Protein AF-0000000067382789 (afdb_homodimer)

Foldseek 3Di:
DPLVVVLVVLLVQLVVCLVVVVPVSNVVSLVSNLVSDALQCLLVQCLSCVVSVVVVSVVSSLVQCLDVVSVVSNCPYPSNVVSCVRPVPSVVVNVVSVVPPVPPVPPPPDD/DPLVVVLVVLLVQLVVCLVVVVPVSNVVSLVSNLVSDALQCLLVQCLSCVVRVVPVSVVSSLVQCLDVVSVVSNCPYPSNVVSCVRPVPSVVVSVVSVVPPVVPVPPPPDD

Radius of gyration: 20.94 Å; Cα contacts (8 Å, |Δi|>4): 225; chains: 2; bounding box: 44×62×62 Å

Sequence (222 aa):
MDQHEESAMAQHRLVAADRYALERLKLICEEELCNCIDTSSVATILALAEQHHCHELKAACLVFLSSPNNLDAAIESEGFEFLTKSCPGVIKDLLKSQVAPSILGKRKSGAMDQHEESAMAQHRLVAADRYALERLKLICEEELCNCIDTSSVATILALAEQHHCHELKAACLVFLSSPNNLDAAIESEGFEFLTKSCPGVIKDLLKSQVAPSILGKRKSGA

Organism: Triticum aestivum (NCBI:txid4565)

Secondary structure (DSSP, 8-state):
--HHHHHHHHHHHHHHHHHTT-HHHHHHHHHHHHTT--TTTHHHHHHHHHHTT-HHHHHHHHHHHTSHHHHHHHHHSTHHHHHHHH-HHHHHHHHHHHHTHHHHHTTT---/--HHHHHHHHHHHHHHHHHTT-HHHHHHHHHHHHTS--TTTHHHHHHHHHHTT-HHHHHHHHHHHTSHHHHHHHHHSTHHHHHHHH-HHHHHHHHHHHHTHHHHHTTT---

Solvent-accessible surface area (backbone atoms only — not comparable to full-atom values): 11987 Å² total; per-residue (Å²): 128,55,69,66,56,51,46,53,49,34,53,54,50,28,54,50,19,55,73,68,65,36,61,71,57,27,50,52,26,39,55,57,44,60,74,60,66,42,55,84,43,36,36,52,50,36,43,49,17,63,76,61,70,32,63,69,41,33,51,50,41,52,58,55,42,66,39,61,68,43,34,53,48,27,64,71,29,86,40,28,56,55,27,29,50,74,32,41,69,59,48,52,53,53,52,53,65,51,54,58,57,66,67,66,68,68,57,75,66,79,128,128,55,72,66,57,51,47,53,48,34,52,52,50,28,54,50,19,56,74,68,66,35,60,70,58,27,52,53,27,39,55,57,44,60,76,61,67,42,57,85,43,37,36,53,52,35,43,49,17,64,77,62,69,32,61,69,41,33,51,50,41,53,56,55,42,66,38,59,68,42,34,5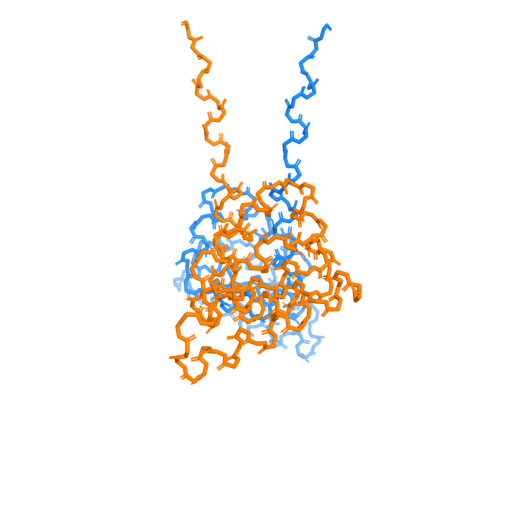4,48,28,63,71,30,84,38,27,55,56,26,28,51,72,33,41,69,60,49,51,53,54,51,52,64,50,54,56,56,64,66,64,69,68,58,73,65,75,131

pLDDT: mean 87.64, std 18.03, range [21.02, 97.69]

Nearest PDB structures (foldseek):
  8dws-assembly1_A  TM=8.548E-01  e=3.681E-05  Homo sapiens
  4j8z-assembly1_A  TM=8.677E-01  e=9.795E-05  Homo sapiens
  8dwv-assembly1_E  TM=8.743E-01  e=1.914E-04  Homo sapiens
  8dwu-assembly1_J  TM=8.942E-01  e=2.476E-04  Homo sapiens
  9dtq-assembly1_B  TM=6.469E-01  e=4.126E-01  Homo sapiens

InterPro domains:
  IPR045005 BTB/POZ and MATH domain-containing protein 1-6 [PTHR26379] (6-95)
  IPR056423 BPM/SPOP, BACK domain [PF24570] (41-95)

Structure (mmCIF, N/CA/C/O backbone):
data_AF-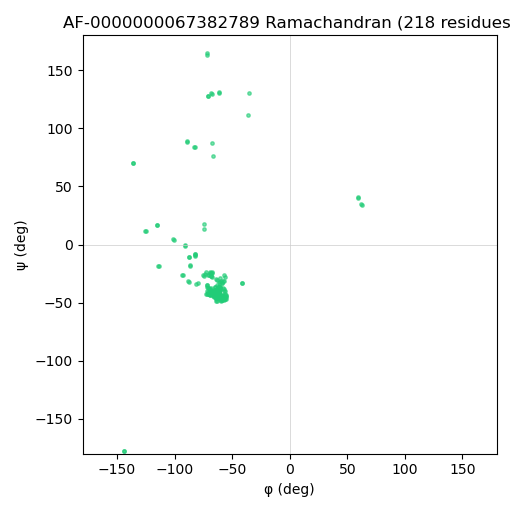0000000067382789-model_v1
#
loop_
_entity.id
_entity.type
_entity.pdbx_description
1 polymer 'BPM/SPOP BACK domain-containing protein'
#
loop_
_atom_site.group_PDB
_atom_site.id
_atom_site.type_symbol
_atom_site.label_atom_id
_atom_site.label_alt_id
_atom_site.label_comp_id
_atom_site.label_asym_id
_atom_site.label_entity_id
_atom_site.label_seq_id
_atom_site.pdbx_PDB_ins_code
_atom_site.Cartn_x
_atom_site.Cartn_y
_atom_site.Cartn_z
_atom_site.occupancy
_atom_site.B_iso_or_equiv
_atom_site.auth_seq_id
_atom_site.auth_comp_id
_atom_site.auth_asym_id
_atom_site.auth_atom_id
_atom_site.pdbx_PDB_model_num
ATOM 1 N N . MET A 1 1 ? -8.812 -33.812 -6.32 1 61.62 1 MET A N 1
ATOM 2 C CA . MET A 1 1 ? -8.305 -32.719 -5.477 1 61.62 1 MET A CA 1
ATOM 3 C C . MET A 1 1 ? -8.836 -31.375 -5.941 1 61.62 1 MET A C 1
ATOM 5 O O . MET A 1 1 ? -8.836 -31.078 -7.141 1 61.62 1 MET A O 1
ATOM 9 N N . ASP A 1 2 ? -9.461 -30.672 -5.098 1 80.44 2 ASP A N 1
ATOM 10 C CA . ASP A 1 2 ? -10.062 -29.391 -5.41 1 80.44 2 ASP A CA 1
ATOM 11 C C . ASP A 1 2 ? -9 -28.375 -5.867 1 80.44 2 ASP A C 1
ATOM 13 O O . ASP A 1 2 ? -7.836 -28.484 -5.477 1 80.44 2 ASP A O 1
ATOM 17 N N . GLN A 1 3 ? -9.281 -27.75 -6.957 1 75 3 GLN A N 1
ATOM 18 C CA . GLN A 1 3 ? -8.359 -26.781 -7.551 1 75 3 GLN A CA 1
ATOM 19 C C . GLN A 1 3 ? -7.727 -25.891 -6.477 1 75 3 GLN A C 1
ATOM 21 O O . GLN A 1 3 ? -6.543 -25.562 -6.562 1 75 3 GLN A O 1
ATOM 26 N N . HIS A 1 4 ? -8.43 -25.594 -5.434 1 77.75 4 HIS A N 1
ATOM 27 C CA . HIS A 1 4 ? -7.941 -24.75 -4.355 1 77.75 4 HIS A CA 1
ATOM 28 C C . HIS A 1 4 ? -6.883 -25.453 -3.521 1 77.75 4 HIS A C 1
ATOM 30 O O . HIS A 1 4 ? -5.883 -24.859 -3.125 1 77.75 4 HIS A O 1
ATOM 36 N N . GLU A 1 5 ? -7.145 -26.734 -3.371 1 84.5 5 GLU A N 1
ATOM 37 C CA . GLU A 1 5 ? -6.176 -27.516 -2.617 1 84.5 5 GLU A CA 1
ATOM 38 C C . GLU A 1 5 ? -4.875 -27.688 -3.396 1 84.5 5 GLU A C 1
ATOM 40 O O . GLU A 1 5 ? -3.785 -27.594 -2.826 1 84.5 5 GLU A O 1
ATOM 45 N N . GLU A 1 6 ? -5.023 -27.859 -4.676 1 87 6 GLU A N 1
ATOM 46 C CA . GLU A 1 6 ? -3.844 -28.016 -5.52 1 87 6 GLU A CA 1
ATOM 47 C C . GLU A 1 6 ? -3.023 -26.719 -5.559 1 87 6 GLU A C 1
ATOM 49 O O . GLU A 1 6 ? -1.793 -26.766 -5.516 1 87 6 GLU A O 1
ATOM 54 N N . SER A 1 7 ? -3.695 -25.656 -5.652 1 89.81 7 SER A N 1
ATOM 55 C CA . SER A 1 7 ? -3.027 -24.359 -5.66 1 89.81 7 SER A CA 1
ATOM 56 C C . SER A 1 7 ? -2.275 -24.125 -4.355 1 89.81 7 SER A C 1
ATOM 58 O O . SER A 1 7 ? -1.144 -23.625 -4.367 1 89.81 7 SER A O 1
ATOM 60 N N . ALA A 1 8 ? -2.898 -24.5 -3.234 1 91.25 8 ALA A N 1
ATOM 61 C CA . ALA A 1 8 ? -2.254 -24.328 -1.936 1 91.25 8 ALA A CA 1
ATOM 62 C C . ALA A 1 8 ? -0.988 -25.188 -1.839 1 91.25 8 ALA A C 1
ATOM 64 O O . ALA A 1 8 ? 0.033 -24.734 -1.316 1 91.25 8 ALA A O 1
ATOM 65 N N . MET A 1 9 ? -1.106 -26.344 -2.334 1 92.12 9 MET A N 1
ATOM 66 C CA . MET A 1 9 ? 0.044 -27.25 -2.312 1 92.12 9 MET A CA 1
ATOM 67 C C . MET A 1 9 ? 1.165 -26.719 -3.201 1 92.12 9 MET A C 1
ATOM 69 O O . MET A 1 9 ? 2.34 -26.797 -2.84 1 92.12 9 MET A O 1
ATOM 73 N N . ALA A 1 10 ? 0.745 -26.203 -4.363 1 95.94 10 ALA A N 1
ATOM 74 C CA . ALA A 1 10 ? 1.732 -25.641 -5.277 1 95.94 10 ALA A CA 1
ATOM 75 C C . ALA A 1 10 ? 2.477 -24.469 -4.633 1 95.94 10 ALA A C 1
ATOM 77 O O . ALA A 1 10 ? 3.672 -24.281 -4.867 1 95.94 10 ALA A O 1
ATOM 78 N N . GLN A 1 11 ? 1.874 -23.734 -3.801 1 95 11 GLN A N 1
ATOM 79 C CA . GLN A 1 11 ? 2.502 -22.625 -3.082 1 95 11 GLN A CA 1
ATOM 80 C C . GLN A 1 11 ? 3.557 -23.141 -2.105 1 95 11 GLN A C 1
ATOM 82 O O . GLN A 1 11 ? 4.656 -22.578 -2.027 1 95 11 GLN A O 1
ATOM 87 N N . HIS A 1 12 ? 3.211 -24.203 -1.418 1 95.75 12 HIS A N 1
ATOM 88 C CA . HIS A 1 12 ? 4.156 -24.781 -0.474 1 95.75 12 HIS A CA 1
ATOM 89 C C . HIS A 1 12 ? 5.363 -25.375 -1.197 1 95.75 12 HIS A C 1
ATOM 91 O O . HIS A 1 12 ? 6.5 -25.203 -0.753 1 95.75 12 HIS A O 1
ATOM 97 N N . ARG A 1 13 ? 5.07 -26.078 -2.246 1 97.06 13 ARG A N 1
ATOM 98 C CA . ARG A 1 13 ? 6.148 -26.672 -3.031 1 97.06 13 ARG A CA 1
ATOM 99 C C . ARG A 1 13 ? 7.066 -25.594 -3.594 1 97.06 13 ARG A C 1
ATOM 101 O O . ARG A 1 13 ? 8.289 -25.766 -3.639 1 97.06 13 ARG A O 1
ATOM 108 N N . LEU A 1 14 ? 6.523 -24.453 -3.986 1 97.5 14 LEU A N 1
ATOM 109 C CA . LEU A 1 14 ? 7.297 -23.344 -4.551 1 97.5 14 LEU A CA 1
ATOM 110 C C . LEU A 1 14 ? 8.297 -22.812 -3.531 1 97.5 14 LEU A C 1
ATOM 112 O O . LEU A 1 14 ? 9.469 -22.609 -3.85 1 97.5 14 LEU A O 1
ATOM 116 N N . VAL A 1 15 ? 7.852 -22.641 -2.314 1 96.81 15 VAL A N 1
ATOM 117 C CA . VAL A 1 15 ? 8.688 -22.125 -1.235 1 96.81 15 VAL A CA 1
ATOM 118 C C . VAL A 1 15 ? 9.836 -23.078 -0.96 1 96.81 15 VAL A C 1
ATOM 120 O O . VAL A 1 15 ? 10.992 -22.672 -0.839 1 96.81 15 VAL A O 1
ATOM 123 N N . ALA A 1 16 ? 9.477 -24.344 -0.937 1 97.06 16 ALA A N 1
ATOM 124 C CA . ALA A 1 16 ? 10.492 -25.359 -0.708 1 97.06 16 ALA A CA 1
ATOM 125 C C . ALA A 1 16 ? 11.492 -25.406 -1.86 1 97.06 16 ALA A C 1
ATOM 127 O O . ALA A 1 16 ? 12.703 -25.484 -1.637 1 97.06 16 ALA A O 1
ATOM 128 N N . ALA A 1 17 ? 10.969 -25.344 -3.047 1 97.44 17 ALA A N 1
ATOM 129 C CA . ALA A 1 17 ? 11.82 -25.406 -4.23 1 97.44 17 ALA A CA 1
ATOM 130 C C . ALA A 1 17 ? 12.812 -24.234 -4.246 1 97.44 17 ALA A C 1
ATOM 132 O O . ALA A 1 17 ? 13.984 -24.422 -4.574 1 97.44 17 ALA A O 1
ATOM 133 N N . ASP A 1 18 ? 12.406 -23.094 -3.859 1 96.94 18 ASP A N 1
ATOM 134 C CA . ASP A 1 18 ? 13.273 -21.922 -3.807 1 96.94 18 ASP A CA 1
ATOM 135 C C . ASP A 1 18 ? 14.305 -22.047 -2.693 1 96.94 18 ASP A C 1
ATOM 137 O O . ASP A 1 18 ? 15.484 -21.734 -2.891 1 96.94 18 ASP A O 1
ATOM 141 N N . ARG A 1 19 ? 13.836 -22.516 -1.572 1 95.38 19 ARG A N 1
ATOM 142 C CA . ARG A 1 19 ? 14.711 -22.672 -0.414 1 95.38 19 ARG A CA 1
ATOM 143 C C . ARG A 1 19 ? 15.836 -23.656 -0.701 1 95.38 19 ARG A C 1
ATOM 145 O O . ARG A 1 19 ? 16.969 -23.453 -0.274 1 95.38 19 ARG A O 1
ATOM 152 N N . TYR A 1 20 ? 15.539 -24.625 -1.414 1 96.31 20 TYR A N 1
ATOM 153 C CA . TYR A 1 20 ? 16.516 -25.688 -1.666 1 96.31 20 TYR A CA 1
ATOM 154 C C . TYR A 1 20 ? 17.141 -25.531 -3.043 1 96.31 20 TYR A C 1
ATOM 156 O O . TYR A 1 20 ? 17.859 -26.422 -3.508 1 96.31 20 TYR A O 1
ATOM 164 N N . ALA A 1 21 ? 16.844 -24.484 -3.76 1 95.75 21 ALA A N 1
ATOM 165 C CA . ALA A 1 21 ? 17.422 -24.125 -5.047 1 95.75 21 ALA A CA 1
ATOM 166 C C . ALA A 1 21 ? 17.141 -25.188 -6.098 1 95.75 21 ALA A C 1
ATOM 168 O O . ALA A 1 21 ? 18.031 -25.609 -6.832 1 95.75 21 ALA A O 1
ATOM 169 N N . LEU A 1 22 ? 15.953 -25.797 -5.98 1 96.81 22 LEU A N 1
ATOM 170 C CA . LEU A 1 22 ? 15.469 -26.734 -6.992 1 96.81 22 LEU A CA 1
ATOM 171 C C . LEU A 1 22 ? 14.812 -25.984 -8.148 1 96.81 22 LEU A C 1
ATOM 173 O O . LEU A 1 22 ? 13.586 -25.922 -8.242 1 96.81 22 LEU A O 1
ATOM 177 N N . GLU A 1 23 ? 15.555 -25.516 -9.078 1 95.94 23 GLU A N 1
ATOM 178 C CA . GLU A 1 23 ? 15.148 -24.562 -10.102 1 95.94 23 GLU A CA 1
ATOM 179 C C . GLU A 1 23 ? 14.055 -25.141 -10.992 1 95.94 23 GLU A C 1
ATOM 181 O O . GLU A 1 23 ? 13.078 -24.469 -11.312 1 95.94 23 GLU A O 1
ATOM 186 N N . ARG A 1 24 ? 14.289 -26.359 -11.461 1 96.56 24 ARG A N 1
ATOM 187 C CA . ARG A 1 24 ? 13.289 -26.969 -12.328 1 96.56 24 ARG A CA 1
ATOM 188 C C . ARG A 1 24 ? 11.953 -27.109 -11.617 1 96.56 24 ARG A C 1
ATOM 190 O O . ARG A 1 24 ? 10.898 -26.812 -12.188 1 96.56 24 ARG A O 1
ATOM 197 N N . LEU A 1 25 ? 11.961 -27.578 -10.406 1 97.06 25 LEU A N 1
ATOM 198 C CA . LEU A 1 25 ? 10.742 -27.688 -9.609 1 97.06 25 LEU A CA 1
ATOM 199 C C . LEU A 1 25 ? 10.102 -26.328 -9.391 1 97.06 25 LEU A C 1
ATOM 201 O O . LEU A 1 25 ? 8.883 -26.188 -9.438 1 97.06 25 LEU A O 1
ATOM 205 N N . LYS A 1 26 ? 10.883 -25.328 -9.086 1 96.94 26 LYS A N 1
ATOM 206 C CA . LYS A 1 26 ? 10.391 -23.953 -8.906 1 96.94 26 LYS A CA 1
ATOM 207 C C . LYS A 1 26 ? 9.633 -23.484 -10.141 1 96.94 26 LYS A C 1
ATOM 209 O O . LYS A 1 26 ? 8.531 -22.938 -10.031 1 96.94 26 LYS A O 1
ATOM 214 N N . LEU A 1 27 ? 10.211 -23.766 -11.266 1 96.44 27 LEU A N 1
ATOM 215 C CA . LEU A 1 27 ? 9.586 -23.359 -12.523 1 96.44 27 LEU A CA 1
ATOM 216 C C . LEU A 1 27 ? 8.258 -24.062 -12.727 1 96.44 27 LEU A C 1
ATOM 218 O O . LEU A 1 27 ? 7.281 -23.453 -13.172 1 96.44 27 LEU A O 1
ATOM 222 N N . ILE A 1 28 ? 8.219 -25.297 -12.453 1 96.44 28 ILE A N 1
ATOM 223 C CA . ILE A 1 28 ? 6.996 -26.094 -12.594 1 96.44 28 ILE A CA 1
ATOM 224 C C . ILE A 1 28 ? 5.918 -25.547 -11.656 1 96.44 28 ILE A C 1
ATOM 226 O O . ILE A 1 28 ? 4.77 -25.344 -12.07 1 96.44 28 ILE A O 1
ATOM 230 N N . CYS A 1 29 ? 6.246 -25.266 -10.438 1 97.12 29 CYS A N 1
ATOM 231 C CA . CYS A 1 29 ? 5.297 -24.75 -9.461 1 97.12 29 CYS A CA 1
ATOM 232 C C . CYS A 1 29 ? 4.797 -23.359 -9.875 1 97.12 29 CYS A C 1
ATOM 234 O O . CYS A 1 29 ? 3.611 -23.062 -9.742 1 97.12 29 CYS A O 1
ATOM 236 N N . GLU A 1 30 ? 5.691 -22.5 -10.359 1 97.19 30 GLU A N 1
ATOM 237 C CA . GLU A 1 30 ? 5.309 -21.188 -10.852 1 97.19 30 GLU A CA 1
ATOM 238 C C . GLU A 1 30 ? 4.273 -21.281 -11.969 1 97.19 30 GLU A C 1
ATOM 240 O O . GLU A 1 30 ? 3.277 -20.562 -11.969 1 97.19 30 GLU A O 1
ATOM 245 N N . GLU A 1 31 ? 4.539 -22.156 -12.914 1 96.44 31 GLU A N 1
ATOM 246 C CA . GLU A 1 31 ? 3.619 -22.344 -14.031 1 96.44 31 GLU A CA 1
ATOM 247 C C . GLU A 1 31 ? 2.25 -22.812 -13.539 1 96.44 31 GLU A C 1
ATOM 249 O O . GLU A 1 31 ? 1.219 -22.328 -14.008 1 96.44 31 GLU A O 1
ATOM 254 N N . GLU A 1 32 ? 2.258 -23.781 -12.695 1 96.5 32 GLU A N 1
ATOM 255 C CA . GLU A 1 32 ? 1.013 -24.281 -12.133 1 96.5 32 GLU A CA 1
ATOM 256 C C . GLU A 1 32 ? 0.217 -23.172 -11.461 1 96.5 32 GLU A C 1
ATOM 258 O O . GLU A 1 32 ? -0.995 -23.062 -11.656 1 96.5 32 GLU A O 1
ATOM 263 N N . LEU A 1 33 ? 0.86 -22.312 -10.711 1 97.44 33 LEU A N 1
ATOM 264 C CA . LEU A 1 33 ? 0.195 -21.25 -9.977 1 97.44 33 LEU A CA 1
ATOM 265 C C . LEU A 1 33 ? -0.309 -20.156 -10.922 1 97.44 33 LEU A C 1
ATOM 267 O O . LEU A 1 33 ? -1.355 -19.562 -10.68 1 97.44 33 LEU A O 1
ATOM 271 N N . CYS A 1 34 ? 0.447 -19.906 -12 1 97.19 34 CYS A N 1
ATOM 272 C CA . CYS A 1 34 ? 0.015 -18.922 -12.992 1 97.19 34 CYS A CA 1
ATOM 273 C C . CYS A 1 34 ? -1.363 -19.266 -13.539 1 97.19 34 CYS A C 1
ATOM 275 O O . CYS A 1 34 ? -2.139 -18.375 -13.891 1 97.19 34 CYS A O 1
ATOM 277 N N . ASN A 1 35 ? -1.687 -20.578 -13.523 1 95.06 35 ASN A N 1
ATOM 278 C CA . ASN A 1 35 ? -2.947 -21.031 -14.094 1 95.06 35 ASN A CA 1
ATOM 279 C C . ASN A 1 35 ? -4.059 -21.062 -13.047 1 95.06 35 ASN A C 1
ATOM 281 O O . ASN A 1 35 ? -5.211 -21.359 -13.367 1 95.06 35 ASN A O 1
ATOM 285 N N . CYS A 1 36 ? -3.762 -20.719 -11.859 1 93.56 36 CYS A N 1
ATOM 286 C CA . CYS A 1 36 ? -4.727 -20.875 -10.773 1 93.56 36 CYS A CA 1
ATOM 287 C C . CYS A 1 36 ? -4.957 -19.547 -10.047 1 93.56 36 CYS A C 1
ATOM 289 O O . CYS A 1 36 ? -5.551 -19.531 -8.969 1 93.56 36 CYS A O 1
ATOM 291 N N . ILE A 1 37 ? -4.52 -18.422 -10.547 1 96.12 37 ILE A N 1
ATOM 292 C CA . ILE A 1 37 ? -4.676 -17.141 -9.891 1 96.12 37 ILE A CA 1
ATOM 293 C C . ILE A 1 37 ? -6.148 -16.734 -9.875 1 96.12 37 ILE A C 1
ATOM 295 O O . ILE A 1 37 ? -6.844 -16.875 -10.891 1 96.12 37 ILE A O 1
ATOM 299 N N . ASP A 1 38 ? -6.594 -16.375 -8.75 1 94.56 38 ASP A N 1
ATOM 300 C CA . ASP A 1 38 ? -7.941 -15.82 -8.648 1 94.56 38 ASP A CA 1
ATOM 301 C C . ASP A 1 38 ? -8 -14.711 -7.602 1 94.56 38 ASP A C 1
ATOM 303 O O . ASP A 1 38 ? -6.992 -14.398 -6.965 1 94.56 38 ASP A O 1
ATOM 307 N N . THR A 1 39 ? -9.18 -14.141 -7.359 1 94.12 39 THR A N 1
ATOM 308 C CA . THR A 1 39 ? -9.352 -12.961 -6.527 1 94.12 39 THR A CA 1
ATOM 309 C C . THR A 1 39 ? -9.039 -13.273 -5.066 1 94.12 39 THR A C 1
ATOM 311 O O . THR A 1 39 ? -8.641 -12.391 -4.309 1 94.12 39 THR A O 1
ATOM 314 N N . SER A 1 40 ? -9.211 -14.453 -4.676 1 92.62 40 SER A N 1
ATOM 315 C CA . SER A 1 40 ? -9 -14.828 -3.281 1 92.62 40 SER A CA 1
ATOM 316 C C . SER A 1 40 ? -7.543 -15.188 -3.02 1 92.62 40 SER A C 1
ATOM 318 O O . SER A 1 40 ? -7.09 -15.156 -1.873 1 92.62 40 SER A O 1
ATOM 320 N N . SER A 1 41 ? -6.84 -15.461 -4.094 1 94.25 41 SER A N 1
ATOM 321 C CA . SER A 1 41 ? -5.492 -15.984 -3.895 1 94.25 41 SER A CA 1
ATOM 322 C C . SER A 1 41 ? -4.438 -15 -4.395 1 94.25 41 SER A C 1
ATOM 324 O O . SER A 1 41 ? -3.264 -15.102 -4.031 1 94.25 41 SER A O 1
ATOM 326 N N . VAL A 1 42 ? -4.754 -14.055 -5.211 1 97.12 42 VAL A N 1
ATOM 327 C CA . VAL A 1 42 ? -3.799 -13.242 -5.953 1 97.12 42 VAL A CA 1
ATOM 328 C C . VAL A 1 42 ? -2.902 -12.477 -4.977 1 97.12 42 VAL A C 1
ATOM 330 O O . VAL A 1 42 ? -1.697 -12.352 -5.199 1 97.12 42 VAL A O 1
ATOM 333 N N . ALA A 1 43 ? -3.443 -12.039 -3.877 1 96.19 43 ALA A N 1
ATOM 334 C CA . ALA A 1 43 ? -2.645 -11.273 -2.922 1 96.19 43 ALA A CA 1
ATOM 335 C C . ALA A 1 43 ? -1.557 -12.148 -2.299 1 96.19 43 ALA A C 1
ATOM 337 O O . ALA A 1 43 ? -0.399 -11.727 -2.207 1 96.19 43 ALA A O 1
ATOM 338 N N . THR A 1 44 ? -1.926 -13.344 -1.955 1 94.69 44 THR A N 1
ATOM 339 C CA . THR A 1 44 ? -0.994 -14.273 -1.336 1 94.69 44 THR A CA 1
ATOM 340 C C . THR A 1 44 ? 0.053 -14.742 -2.342 1 94.69 44 THR A C 1
ATOM 342 O O . THR A 1 44 ? 1.244 -14.797 -2.029 1 94.69 44 THR A O 1
ATOM 345 N N . ILE A 1 45 ? -0.392 -15.023 -3.48 1 96.88 45 ILE A N 1
ATOM 346 C CA . ILE A 1 45 ? 0.505 -15.508 -4.523 1 96.88 45 ILE A CA 1
ATOM 347 C C . ILE A 1 45 ? 1.494 -14.406 -4.902 1 96.88 45 ILE A C 1
ATOM 349 O O . ILE A 1 45 ? 2.68 -14.68 -5.109 1 96.88 45 ILE A O 1
ATOM 353 N N . LEU A 1 46 ? 1.027 -13.219 -4.973 1 97.19 46 LEU A N 1
ATOM 354 C CA . LEU A 1 46 ? 1.885 -12.086 -5.305 1 97.19 46 LEU A CA 1
ATOM 355 C C . LEU A 1 46 ? 2.945 -11.875 -4.23 1 97.19 46 LEU A C 1
ATOM 357 O O . LEU A 1 46 ? 4.113 -11.625 -4.547 1 97.19 46 LEU A O 1
ATOM 361 N N . ALA A 1 47 ? 2.582 -12.008 -3.006 1 96.75 47 ALA A N 1
ATOM 362 C CA . ALA A 1 47 ? 3.539 -11.883 -1.909 1 96.75 47 ALA A CA 1
ATOM 363 C C . ALA A 1 47 ? 4.613 -12.969 -1.995 1 96.75 47 ALA A C 1
ATOM 365 O O . ALA A 1 47 ? 5.801 -12.688 -1.833 1 96.75 47 ALA A O 1
ATOM 366 N N . LEU A 1 48 ? 4.184 -14.188 -2.273 1 96.38 48 LEU A N 1
ATOM 367 C CA . LEU A 1 48 ? 5.117 -15.297 -2.414 1 96.38 48 LEU A CA 1
ATOM 368 C C . LEU A 1 48 ? 6.066 -15.062 -3.584 1 96.38 48 LEU A C 1
ATOM 370 O O . LEU A 1 48 ? 7.273 -15.281 -3.461 1 96.38 48 LEU A O 1
ATOM 374 N N . ALA A 1 49 ? 5.457 -14.641 -4.68 1 97.25 49 ALA A N 1
ATOM 375 C CA . ALA A 1 49 ? 6.258 -14.391 -5.879 1 97.25 49 ALA A CA 1
ATOM 376 C C . ALA A 1 49 ? 7.34 -13.352 -5.605 1 97.25 49 ALA A C 1
ATOM 378 O O . ALA A 1 49 ? 8.492 -13.523 -6.012 1 97.25 49 ALA A O 1
ATOM 379 N N . GLU A 1 50 ? 6.977 -12.344 -4.934 1 96.81 50 GLU A N 1
ATOM 380 C CA . GLU A 1 50 ? 7.914 -11.273 -4.594 1 96.81 50 GLU A CA 1
ATOM 381 C C . GLU A 1 50 ? 9 -11.773 -3.648 1 96.81 50 GLU A C 1
ATOM 383 O O . GLU A 1 50 ? 10.188 -11.531 -3.875 1 96.81 50 GLU A O 1
ATOM 388 N N . GLN A 1 51 ? 8.672 -12.516 -2.689 1 95.44 51 GLN A N 1
ATOM 389 C CA . GLN A 1 51 ? 9.594 -12.945 -1.641 1 95.44 51 GLN A CA 1
ATOM 390 C C . GLN A 1 51 ? 10.555 -14.016 -2.15 1 95.44 51 GLN A C 1
ATOM 392 O O . GLN A 1 51 ? 11.68 -14.125 -1.669 1 95.44 51 GLN A O 1
ATOM 397 N N . HIS A 1 52 ? 10.086 -14.742 -3.148 1 95.44 52 HIS A N 1
ATOM 398 C CA . HIS A 1 52 ? 10.891 -15.867 -3.605 1 95.44 52 HIS A CA 1
ATOM 399 C C . HIS A 1 52 ? 11.367 -15.656 -5.039 1 95.44 52 HIS A C 1
ATOM 401 O O . HIS A 1 52 ? 11.688 -16.625 -5.738 1 95.44 52 HIS A O 1
ATOM 407 N N . HIS A 1 53 ? 11.32 -14.516 -5.504 1 92.56 53 HIS A N 1
ATOM 408 C CA . HIS A 1 53 ? 11.891 -14.094 -6.773 1 92.56 53 HIS A CA 1
ATOM 409 C C . HIS A 1 53 ? 11.297 -14.883 -7.938 1 92.56 53 HIS A C 1
ATOM 411 O O . HIS A 1 53 ? 12.023 -15.359 -8.805 1 92.56 53 HIS A O 1
ATOM 417 N N . CYS A 1 54 ? 10.086 -15.094 -7.895 1 95.69 54 CYS A N 1
ATOM 418 C CA . CYS A 1 54 ? 9.359 -15.703 -9 1 95.69 54 CYS A CA 1
ATOM 419 C C . CYS A 1 54 ? 8.852 -14.633 -9.969 1 95.69 54 CYS A C 1
ATOM 421 O O . CYS A 1 54 ? 7.691 -14.227 -9.891 1 95.69 54 CYS A O 1
ATOM 423 N N . HIS A 1 55 ? 9.641 -14.266 -10.938 1 94.06 55 HIS A N 1
ATOM 424 C CA . HIS A 1 55 ? 9.383 -13.102 -11.781 1 94.06 55 HIS A CA 1
ATOM 425 C C . HIS A 1 55 ? 8.188 -13.328 -12.695 1 94.06 55 HIS A C 1
ATOM 427 O O . HIS A 1 55 ? 7.363 -12.438 -12.883 1 94.06 55 HIS A O 1
ATOM 433 N N . GLU A 1 56 ? 8.156 -14.5 -13.234 1 95.31 56 GLU A N 1
ATOM 434 C CA . GLU A 1 56 ? 7.051 -14.812 -14.133 1 95.31 56 GLU A CA 1
ATOM 435 C C . GLU A 1 56 ? 5.719 -14.828 -13.383 1 95.31 56 GLU A C 1
ATOM 437 O O . GLU A 1 56 ? 4.711 -14.328 -13.883 1 95.31 56 GLU A O 1
ATOM 442 N N . LEU A 1 57 ? 5.727 -15.398 -12.25 1 97.69 57 LEU A N 1
ATOM 443 C CA . LEU A 1 57 ? 4.523 -15.461 -11.422 1 97.69 57 LEU A CA 1
ATOM 444 C C . LEU A 1 57 ? 4.094 -14.07 -10.977 1 97.69 57 LEU A C 1
ATOM 446 O O . LEU A 1 57 ? 2.904 -13.742 -11.008 1 97.69 57 LEU A O 1
ATOM 450 N N . LYS A 1 58 ? 5.023 -13.227 -10.57 1 96.81 58 LYS A N 1
ATOM 451 C CA . LYS A 1 58 ? 4.738 -11.844 -10.203 1 96.81 58 LYS A CA 1
ATOM 452 C C . LYS A 1 58 ? 4.082 -11.094 -11.359 1 96.81 58 LYS A C 1
ATOM 454 O O . LYS A 1 58 ? 3.07 -10.414 -11.172 1 96.81 58 LYS A O 1
ATOM 459 N N . ALA A 1 59 ? 4.605 -11.266 -12.562 1 96.38 59 ALA A N 1
ATOM 460 C CA . ALA A 1 59 ? 4.066 -10.602 -13.75 1 96.38 59 ALA A CA 1
ATOM 461 C C . ALA A 1 59 ? 2.633 -11.047 -14.023 1 96.38 59 ALA A C 1
ATOM 463 O O . ALA A 1 59 ? 1.77 -10.227 -14.336 1 96.38 59 ALA A O 1
ATOM 464 N N . ALA A 1 60 ? 2.414 -12.289 -13.914 1 97.38 60 ALA A N 1
ATOM 465 C CA . ALA A 1 60 ? 1.077 -12.828 -14.141 1 97.38 60 ALA A CA 1
ATOM 466 C C . ALA A 1 60 ? 0.072 -12.258 -13.148 1 97.38 60 ALA A C 1
ATOM 468 O O . ALA A 1 60 ? -1.06 -11.93 -13.516 1 97.38 60 ALA A O 1
ATOM 469 N N . CYS A 1 61 ? 0.447 -12.109 -11.914 1 97.62 61 CYS A N 1
ATOM 470 C CA . CYS A 1 61 ? -0.424 -11.539 -10.891 1 97.62 61 CYS A CA 1
ATOM 471 C C . CYS A 1 61 ? -0.739 -10.078 -11.203 1 97.62 61 CYS A C 1
ATOM 473 O O . CYS A 1 61 ? -1.884 -9.641 -11.062 1 97.62 61 CYS A O 1
ATOM 475 N N . LEU A 1 62 ? 0.287 -9.352 -11.609 1 95.81 62 LEU A N 1
ATOM 476 C CA . LEU A 1 62 ? 0.096 -7.938 -11.914 1 95.81 62 LEU A CA 1
ATOM 477 C C . LEU A 1 62 ? -0.83 -7.766 -13.117 1 95.81 62 LEU A C 1
ATOM 479 O O . LEU A 1 62 ? -1.655 -6.848 -13.141 1 95.81 62 LEU A O 1
ATOM 483 N N . VAL A 1 63 ? -0.74 -8.641 -14.109 1 95 63 VAL A N 1
ATOM 484 C CA . VAL A 1 63 ? -1.642 -8.617 -15.258 1 95 63 VAL A CA 1
ATOM 485 C C . VAL A 1 63 ? -3.072 -8.883 -14.797 1 95 63 VAL A C 1
ATOM 487 O O . VAL A 1 63 ? -4 -8.18 -15.203 1 95 63 VAL A O 1
ATOM 490 N N . PHE A 1 64 ? -3.248 -9.82 -13.992 1 96.44 64 PHE A N 1
ATOM 491 C CA . PHE A 1 64 ? -4.555 -10.148 -13.438 1 96.44 64 PHE A CA 1
ATOM 492 C C . PHE A 1 64 ? -5.16 -8.953 -12.719 1 96.44 64 PHE A C 1
ATOM 494 O O . PHE A 1 64 ? -6.348 -8.656 -12.883 1 96.44 64 PHE A O 1
ATOM 501 N N . LEU A 1 65 ? -4.348 -8.211 -12 1 95.56 65 LEU A N 1
ATOM 502 C CA . LEU A 1 65 ? -4.805 -7.105 -11.172 1 95.56 65 LEU A CA 1
ATOM 503 C C . LEU A 1 65 ? -4.992 -5.844 -12.008 1 95.56 65 LEU A C 1
ATOM 505 O O . LEU A 1 65 ? -5.504 -4.836 -11.508 1 95.56 65 LEU A O 1
ATOM 509 N N . SER A 1 66 ? -4.578 -5.898 -13.242 1 91.94 66 SER A N 1
ATOM 510 C CA . SER A 1 66 ? -4.734 -4.734 -14.109 1 91.94 66 SER A CA 1
ATOM 511 C C . SER A 1 66 ? -6.203 -4.48 -14.43 1 91.94 66 SER A C 1
ATOM 513 O O . SER A 1 66 ? -6.578 -3.371 -14.82 1 91.94 66 SER A O 1
ATOM 515 N N . SER A 1 67 ? -6.992 -5.496 -14.344 1 92 67 SER A N 1
ATOM 516 C CA . SER A 1 67 ? -8.438 -5.328 -14.469 1 92 67 SER A CA 1
ATOM 517 C C . SER A 1 67 ? -9.023 -4.621 -13.25 1 92 67 SER A C 1
ATOM 519 O O . SER A 1 67 ? -8.805 -5.051 -12.117 1 92 67 SER A O 1
ATOM 521 N N . PRO A 1 68 ? -9.805 -3.533 -13.484 1 89 68 PRO A N 1
ATOM 522 C CA . PRO A 1 68 ? -10.367 -2.793 -12.352 1 89 68 PRO A CA 1
ATOM 523 C C . PRO A 1 68 ? -11.219 -3.67 -11.43 1 89 68 PRO A C 1
ATOM 525 O O . PRO A 1 68 ? -11.148 -3.537 -10.211 1 89 68 PRO A O 1
ATOM 528 N N . ASN A 1 69 ? -11.984 -4.59 -11.992 1 93.25 69 ASN A N 1
ATOM 529 C CA . ASN A 1 69 ? -12.812 -5.48 -11.195 1 93.25 69 ASN A CA 1
ATOM 530 C C . ASN A 1 69 ? -11.969 -6.434 -10.352 1 93.25 69 ASN A C 1
ATOM 532 O O . ASN A 1 69 ? -12.289 -6.688 -9.188 1 93.25 69 ASN A O 1
ATOM 536 N N . ASN A 1 70 ? -10.914 -6.941 -10.914 1 95.19 70 ASN A N 1
ATOM 537 C CA . ASN A 1 70 ? -10.039 -7.852 -10.18 1 95.19 70 ASN A CA 1
ATOM 538 C C . ASN A 1 70 ? -9.289 -7.133 -9.062 1 95.19 70 ASN A C 1
ATOM 540 O O . ASN A 1 70 ? -9.125 -7.676 -7.969 1 95.19 70 ASN A O 1
ATOM 544 N N . LEU A 1 71 ? -8.836 -5.945 -9.391 1 94.06 71 LEU A N 1
ATOM 545 C CA . LEU A 1 71 ? -8.117 -5.16 -8.398 1 94.06 71 LEU A CA 1
ATOM 546 C C . LEU A 1 71 ? -9.023 -4.816 -7.219 1 94.06 71 LEU A C 1
ATOM 548 O O . LEU A 1 71 ? -8.641 -4.996 -6.062 1 94.06 71 LEU A O 1
ATOM 552 N N . ASP A 1 72 ? -10.242 -4.398 -7.555 1 93.25 72 ASP A N 1
ATOM 553 C CA . ASP A 1 72 ? -11.211 -4.066 -6.516 1 93.25 72 ASP A CA 1
ATOM 554 C C . ASP A 1 72 ? -11.484 -5.266 -5.613 1 93.25 72 ASP A C 1
ATOM 556 O O . ASP A 1 72 ? -11.492 -5.137 -4.387 1 93.25 72 ASP A O 1
ATOM 560 N N . ALA A 1 73 ? -11.711 -6.363 -6.199 1 95.12 73 ALA A N 1
ATOM 561 C CA . ALA A 1 73 ? -11.984 -7.586 -5.453 1 95.12 73 ALA A CA 1
ATOM 562 C C . ALA A 1 73 ? -10.781 -7.996 -4.609 1 95.12 73 ALA A C 1
ATOM 564 O O . ALA A 1 73 ? -10.93 -8.438 -3.471 1 95.12 73 ALA A O 1
ATOM 565 N N . ALA A 1 74 ? -9.594 -7.879 -5.133 1 95.75 74 ALA A N 1
ATOM 566 C CA . ALA A 1 74 ? -8.375 -8.234 -4.418 1 95.75 74 ALA A CA 1
ATOM 567 C C . ALA A 1 74 ? -8.172 -7.332 -3.201 1 95.75 74 ALA A C 1
ATOM 569 O O . ALA A 1 74 ? -7.746 -7.801 -2.141 1 95.75 74 ALA A O 1
ATOM 570 N N . ILE A 1 75 ? -8.406 -6.047 -3.373 1 94.25 75 ILE A N 1
ATOM 571 C CA . ILE A 1 75 ? -8.266 -5.07 -2.297 1 94.25 75 ILE A CA 1
ATOM 572 C C . ILE A 1 75 ? -9.18 -5.457 -1.133 1 94.25 75 ILE A C 1
ATOM 574 O O . ILE A 1 75 ? -8.812 -5.289 0.032 1 94.25 75 ILE A O 1
ATOM 578 N N . GLU A 1 76 ? -10.281 -6.07 -1.385 1 93.44 76 GLU A N 1
ATOM 579 C CA . GLU A 1 76 ? -11.258 -6.445 -0.37 1 93.44 76 GLU A CA 1
ATOM 580 C C . GLU A 1 76 ? -10.938 -7.809 0.236 1 93.44 76 GLU A C 1
ATOM 582 O O . GLU A 1 76 ? -11.547 -8.211 1.23 1 93.44 76 GLU A O 1
ATOM 587 N N . SER A 1 77 ? -10.062 -8.453 -0.346 1 93.62 77 SER A N 1
ATOM 588 C CA . SER A 1 77 ? -9.695 -9.773 0.143 1 93.62 77 SER A CA 1
ATOM 589 C C . SER A 1 77 ? -8.914 -9.688 1.451 1 93.62 77 SER A C 1
ATOM 591 O O . SER A 1 77 ? -8.352 -8.641 1.774 1 93.62 77 SER A O 1
ATOM 593 N N . GLU A 1 78 ? -8.797 -10.812 2.205 1 91.25 78 GLU A N 1
ATOM 594 C CA . GLU A 1 78 ? -8.094 -10.875 3.48 1 91.25 78 GLU A CA 1
ATOM 595 C C . GLU A 1 78 ? -6.582 -10.75 3.283 1 91.25 78 GLU A C 1
ATOM 597 O O . GLU A 1 78 ? -5.875 -10.227 4.148 1 91.25 78 GLU A O 1
ATOM 602 N N . GLY A 1 79 ? -6.168 -11.141 2.127 1 93.25 79 GLY A N 1
ATOM 603 C CA . GLY A 1 79 ? -4.738 -11.195 1.879 1 93.25 79 GLY A CA 1
ATOM 604 C C . GLY A 1 79 ? -4.145 -9.852 1.507 1 93.25 79 GLY A C 1
ATOM 605 O O . GLY A 1 79 ? -2.926 -9.672 1.54 1 93.25 79 GLY A O 1
ATOM 606 N N . PHE A 1 80 ? -4.953 -8.898 1.271 1 94.56 80 PHE A N 1
ATOM 607 C CA . PHE A 1 80 ? -4.434 -7.645 0.744 1 94.56 80 PHE A CA 1
ATOM 608 C C . PHE A 1 80 ? -3.643 -6.895 1.81 1 94.56 80 PHE A C 1
ATOM 610 O O . PHE A 1 80 ? -2.609 -6.293 1.513 1 94.56 80 PHE A O 1
ATOM 617 N N . GLU A 1 81 ? -4.129 -6.871 2.994 1 93.19 81 GLU A N 1
ATOM 618 C CA . GLU A 1 81 ? -3.42 -6.199 4.078 1 93.19 81 GLU A CA 1
ATOM 619 C C . GLU A 1 81 ? -2.027 -6.789 4.281 1 93.19 81 GLU A C 1
ATOM 621 O O . GLU A 1 81 ? -1.059 -6.051 4.48 1 93.19 81 GLU A O 1
ATOM 626 N N . PHE A 1 82 ? -2 -8.078 4.281 1 94.69 82 PHE A N 1
ATOM 627 C CA . PHE A 1 82 ? -0.71 -8.75 4.402 1 94.69 82 PHE A CA 1
ATOM 628 C C . PHE A 1 82 ? 0.22 -8.344 3.266 1 94.69 82 PHE A C 1
ATOM 630 O O . PHE A 1 82 ? 1.392 -8.031 3.494 1 94.69 82 PHE A O 1
ATOM 637 N N . LEU A 1 83 ? -0.306 -8.312 2.033 1 96 83 LEU A N 1
ATOM 638 C CA . LEU A 1 83 ? 0.469 -7.906 0.865 1 96 83 LEU A CA 1
ATOM 639 C C . LEU A 1 83 ? 1.048 -6.512 1.057 1 96 83 LEU A C 1
ATOM 641 O O . LEU A 1 83 ? 2.238 -6.289 0.821 1 96 83 LEU A O 1
ATOM 645 N N . THR A 1 84 ? 0.25 -5.59 1.533 1 94.56 84 THR A N 1
ATOM 646 C CA . THR A 1 84 ? 0.649 -4.199 1.732 1 94.56 84 THR A CA 1
ATOM 647 C C . THR A 1 84 ? 1.801 -4.105 2.729 1 94.56 84 THR A C 1
ATOM 649 O O . THR A 1 84 ? 2.771 -3.381 2.498 1 94.56 84 THR A O 1
ATOM 652 N N . LYS A 1 85 ? 1.807 -4.898 3.754 1 93.94 85 LYS A N 1
ATOM 653 C CA . LYS A 1 85 ? 2.803 -4.84 4.82 1 93.94 85 LYS A CA 1
ATOM 654 C C . LYS A 1 85 ? 4.086 -5.559 4.41 1 93.94 85 LYS A C 1
ATOM 656 O O . LYS A 1 85 ? 5.188 -5.113 4.75 1 93.94 85 LYS A O 1
ATOM 661 N N . SER A 1 86 ? 3.898 -6.562 3.674 1 94.75 86 SER A N 1
ATOM 662 C CA . SER A 1 86 ? 5.027 -7.449 3.416 1 94.75 86 SER A CA 1
ATOM 663 C C . SER A 1 86 ? 5.758 -7.059 2.137 1 94.75 86 SER A C 1
ATOM 665 O O . SER A 1 86 ? 6.953 -7.324 1.99 1 94.75 86 SER A O 1
ATOM 667 N N . CYS A 1 87 ? 5.039 -6.441 1.262 1 95.88 87 CYS A N 1
ATOM 668 C CA . CYS A 1 87 ? 5.648 -6.16 -0.033 1 95.88 87 CYS A CA 1
ATOM 669 C C . CYS A 1 87 ? 5.34 -4.734 -0.481 1 95.88 87 CYS A C 1
ATOM 671 O O . CYS A 1 87 ? 4.691 -4.531 -1.509 1 95.88 87 CYS A O 1
ATOM 673 N N . PRO A 1 88 ? 5.898 -3.795 0.161 1 93.75 88 PRO A N 1
ATOM 674 C CA . PRO A 1 88 ? 5.656 -2.393 -0.185 1 93.75 88 PRO A CA 1
ATOM 675 C C . PRO A 1 88 ? 6.039 -2.066 -1.628 1 93.75 88 PRO A C 1
ATOM 677 O O . PRO A 1 88 ? 5.41 -1.212 -2.258 1 93.75 88 PRO A O 1
ATOM 680 N N . GLY A 1 89 ? 7.066 -2.732 -2.123 1 94.12 89 GLY A N 1
ATOM 681 C CA . GLY A 1 89 ? 7.461 -2.512 -3.506 1 94.12 89 GLY A CA 1
ATOM 682 C C . GLY A 1 89 ? 6.375 -2.879 -4.5 1 94.12 89 GLY A C 1
ATOM 683 O O . GLY A 1 89 ? 6.168 -2.172 -5.488 1 94.12 89 GLY A O 1
ATOM 684 N N . VAL A 1 90 ? 5.691 -3.939 -4.266 1 95.12 90 VAL A N 1
ATOM 685 C CA . VAL A 1 90 ? 4.605 -4.383 -5.133 1 95.12 90 VAL A CA 1
ATOM 686 C C . VAL A 1 90 ? 3.467 -3.367 -5.098 1 95.12 90 VAL A C 1
ATOM 688 O O . VAL A 1 90 ? 2.838 -3.092 -6.121 1 95.12 90 VAL A O 1
ATOM 691 N N . ILE A 1 91 ? 3.199 -2.828 -3.971 1 95 91 ILE A N 1
ATOM 692 C CA . ILE A 1 91 ? 2.143 -1.836 -3.805 1 95 91 ILE A CA 1
ATOM 693 C C . ILE A 1 91 ? 2.479 -0.584 -4.609 1 95 91 ILE A C 1
ATOM 695 O O . ILE A 1 91 ? 1.606 -0.008 -5.266 1 95 91 ILE A O 1
ATOM 699 N N . LYS A 1 92 ? 3.709 -0.185 -4.527 1 93.44 92 LYS A N 1
ATOM 700 C CA . LYS A 1 92 ? 4.164 0.939 -5.34 1 93.44 92 LYS A CA 1
ATOM 701 C C . LYS A 1 92 ? 3.895 0.69 -6.82 1 93.44 92 LYS A C 1
ATOM 703 O O . LYS A 1 92 ? 3.379 1.565 -7.52 1 93.44 92 LYS A O 1
ATOM 708 N N . ASP A 1 93 ? 4.227 -0.484 -7.309 1 91.31 93 ASP A N 1
ATOM 709 C CA . ASP A 1 93 ? 4.031 -0.843 -8.711 1 91.31 93 ASP A CA 1
ATOM 710 C C . ASP A 1 93 ? 2.551 -0.803 -9.078 1 91.31 93 ASP A C 1
ATOM 712 O O . ASP A 1 93 ? 2.189 -0.327 -10.164 1 91.31 93 ASP A O 1
ATOM 716 N N . LEU A 1 94 ? 1.752 -1.29 -8.203 1 92.44 94 LEU A N 1
ATOM 717 C CA . LEU A 1 94 ? 0.313 -1.303 -8.445 1 92.44 94 LEU A CA 1
ATOM 718 C C . LEU A 1 94 ? -0.233 0.118 -8.539 1 92.44 94 LEU A C 1
ATOM 720 O O . LEU A 1 94 ? -1.012 0.428 -9.445 1 92.44 94 LEU A O 1
ATOM 724 N N . LEU A 1 95 ? 0.137 0.991 -7.621 1 91.62 95 LEU A N 1
ATOM 725 C CA . LEU A 1 95 ? -0.328 2.373 -7.625 1 91.62 95 LEU A CA 1
ATOM 726 C C . LEU A 1 95 ? 0.146 3.102 -8.875 1 91.62 95 LEU A C 1
ATOM 728 O O . LEU A 1 95 ? -0.625 3.832 -9.508 1 91.62 95 LEU A O 1
ATOM 732 N N . LYS A 1 96 ? 1.378 2.906 -9.289 1 88.12 96 LYS A N 1
ATOM 733 C CA . LYS A 1 96 ? 1.927 3.549 -10.477 1 88.12 96 LYS A CA 1
ATOM 734 C C . LYS A 1 96 ? 1.173 3.115 -11.734 1 88.12 96 LYS A C 1
ATOM 736 O O . LYS A 1 96 ? 0.972 3.914 -12.648 1 88.12 96 LYS A O 1
ATOM 741 N N . SER A 1 97 ? 0.812 1.908 -11.805 1 86.06 97 SER A N 1
ATOM 742 C CA . SER A 1 97 ? 0.098 1.385 -12.961 1 86.06 97 SER A CA 1
ATOM 743 C C . SER A 1 97 ? -1.301 1.983 -13.07 1 86.06 97 SER A C 1
ATOM 745 O O . SER A 1 97 ? -1.9 1.988 -14.141 1 86.06 97 SER A O 1
ATOM 747 N N . GLN A 1 98 ? -1.824 2.416 -12.039 1 83.44 98 GLN A N 1
ATOM 748 C CA . GLN A 1 98 ? -3.17 2.982 -12.016 1 83.44 98 GLN A CA 1
ATOM 749 C C . GLN A 1 98 ? -3.145 4.477 -12.32 1 83.44 98 GLN A C 1
ATOM 751 O O . GLN A 1 98 ? -4.148 5.043 -12.75 1 83.44 98 GLN A O 1
ATOM 756 N N . VAL A 1 99 ? -2.105 5.188 -11.969 1 72.44 99 VAL A N 1
ATOM 757 C CA . VAL A 1 99 ? -1.956 6.613 -12.242 1 72.44 99 VAL A CA 1
ATOM 758 C C . VAL A 1 99 ? -1.699 6.832 -13.727 1 72.44 99 VAL A C 1
ATOM 760 O O . VAL A 1 99 ? -2.191 7.801 -14.312 1 72.44 99 VAL A O 1
ATOM 763 N N . ALA A 1 100 ? -0.96 6.125 -14.508 1 61.66 100 ALA A N 1
ATOM 764 C CA . ALA A 1 100 ? -0.504 6.27 -15.891 1 61.66 100 ALA A CA 1
ATOM 765 C C . ALA A 1 100 ? -1.685 6.316 -16.859 1 61.66 100 ALA A C 1
ATOM 767 O O . ALA A 1 100 ? -1.571 6.859 -17.953 1 61.66 100 ALA A O 1
ATOM 768 N N . PRO A 1 101 ? -2.816 5.707 -16.594 1 54.47 101 PRO A N 1
ATOM 769 C CA . PRO A 1 101 ? -3.727 5.652 -17.734 1 54.47 101 PRO A CA 1
ATOM 770 C C . PRO A 1 101 ? -4.199 7.035 -18.188 1 54.47 101 PRO A C 1
ATOM 772 O O . PRO A 1 101 ? -4.879 7.16 -19.203 1 54.47 101 PRO A O 1
ATOM 775 N N . SER A 1 102 ? -4.305 7.992 -17.375 1 48.06 102 SER A N 1
ATOM 776 C CA . SER A 1 102 ? -4.992 9.195 -17.828 1 48.06 102 SER A CA 1
ATOM 777 C C . SER A 1 102 ? -4.27 9.828 -19 1 48.06 102 SER A C 1
ATOM 779 O O . SER A 1 102 ? -4.887 10.531 -19.812 1 48.06 102 SER A O 1
ATOM 781 N N . ILE A 1 103 ? -3.029 9.82 -19.094 1 41.91 103 ILE A N 1
ATOM 782 C CA . ILE A 1 103 ? -2.479 10.594 -20.203 1 41.91 103 ILE A CA 1
ATOM 783 C C . ILE A 1 103 ? -2.904 9.977 -21.531 1 41.91 103 ILE A C 1
ATOM 785 O O . ILE A 1 103 ? -2.961 10.664 -22.562 1 41.91 103 ILE A O 1
ATOM 789 N N . LEU A 1 104 ? -2.812 8.734 -21.625 1 40.78 104 LEU A N 1
ATOM 790 C CA . LEU A 1 104 ? -2.891 8.211 -22.984 1 40.78 104 LEU A CA 1
ATOM 791 C C . LEU A 1 104 ? -4.316 8.305 -23.516 1 40.78 104 LEU A C 1
ATOM 793 O O . LEU A 1 104 ? -4.539 8.18 -24.719 1 40.78 104 LEU A O 1
ATOM 797 N N . GLY A 1 105 ? -5.371 8.359 -22.766 1 36.16 105 GLY A N 1
ATOM 798 C CA . GLY A 1 105 ? -6.648 8.438 -23.453 1 36.16 105 GLY A CA 1
ATOM 799 C C . GLY A 1 105 ? -6.867 9.758 -24.172 1 36.16 105 GLY A C 1
ATOM 800 O O . GLY A 1 105 ? -7.859 9.922 -24.891 1 36.16 105 GLY A O 1
ATOM 801 N N . LYS A 1 106 ? -6.492 10.945 -23.672 1 37.97 106 LYS A N 1
ATOM 802 C CA . LYS A 1 106 ? -6.902 12.125 -24.438 1 37.97 106 LYS A CA 1
ATOM 803 C C . LYS A 1 106 ? -6.156 12.211 -25.766 1 37.97 106 LYS A C 1
ATOM 805 O O . LYS A 1 106 ? -6.309 13.188 -26.5 1 37.97 106 LYS A O 1
ATOM 810 N N . ARG A 1 107 ? -5.062 11.664 -25.938 1 32.62 107 ARG A N 1
ATOM 811 C CA . ARG A 1 107 ? -4.371 12.234 -27.078 1 32.62 107 ARG A CA 1
ATOM 812 C C . ARG A 1 107 ? -5.031 11.812 -28.391 1 32.62 107 ARG A C 1
ATOM 814 O O . ARG A 1 107 ? -4.766 12.391 -29.438 1 32.62 107 ARG A O 1
ATOM 821 N N . LYS A 1 108 ? -5.359 10.578 -28.406 1 34.94 108 LYS A N 1
ATOM 822 C CA . LYS A 1 108 ? -5.434 10.211 -29.828 1 34.94 108 LYS A CA 1
ATOM 823 C C . LYS A 1 108 ? -6.691 10.789 -30.469 1 34.94 108 LYS A C 1
ATOM 825 O O . LYS A 1 108 ? -7.621 10.047 -30.797 1 34.94 108 LYS A O 1
ATOM 830 N N . SER A 1 109 ? -7.332 11.773 -29.859 1 32.34 109 SER A N 1
ATOM 831 C CA . SER A 1 109 ? -8.359 12.227 -30.797 1 32.34 109 SER A CA 1
ATOM 832 C C . SER A 1 109 ? -7.746 12.891 -32.031 1 32.34 109 SER A C 1
ATOM 834 O O . SER A 1 109 ? -6.965 13.836 -31.906 1 32.34 109 SER A O 1
ATOM 836 N N . GLY A 1 110 ? -7.418 12.188 -33 1 26.69 110 GLY A N 1
ATOM 837 C CA . GLY A 1 110 ? -7.059 12.641 -34.344 1 26.69 110 GLY A CA 1
ATOM 838 C C . GLY A 1 110 ? -7.863 13.836 -34.812 1 26.69 110 GLY A C 1
ATOM 839 O O . GLY A 1 110 ? -9.094 13.82 -34.75 1 26.69 110 GLY A O 1
ATOM 840 N N . ALA A 1 111 ? -7.254 15.016 -34.969 1 21.02 111 ALA A N 1
ATOM 841 C CA . ALA A 1 111 ? -7.543 15.992 -36.031 1 21.02 111 ALA A CA 1
ATOM 842 C C . ALA A 1 111 ? -7.332 15.383 -37.406 1 21.02 111 ALA A C 1
ATOM 844 O O . ALA A 1 111 ? -6.422 14.578 -37.594 1 21.02 111 ALA A O 1
ATOM 845 N N . MET B 1 1 ? 11.898 31.094 10.984 1 61.12 1 MET B N 1
ATOM 846 C CA . MET B 1 1 ? 11.844 29.641 11 1 61.12 1 MET B CA 1
ATOM 847 C C . MET B 1 1 ? 11.383 29.094 9.656 1 61.12 1 MET B C 1
ATOM 849 O O . MET B 1 1 ? 10.406 29.594 9.078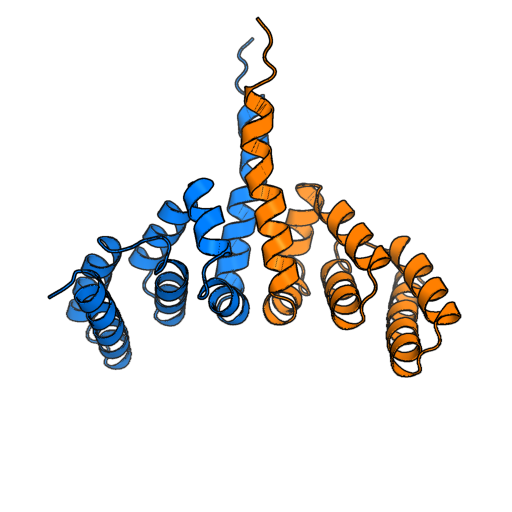 1 61.12 1 MET B O 1
ATOM 853 N N . ASP B 1 2 ? 12.156 28.281 9.078 1 80.19 2 ASP B N 1
ATOM 854 C CA . ASP B 1 2 ? 11.859 27.719 7.77 1 80.19 2 ASP B CA 1
ATOM 855 C C . ASP B 1 2 ? 10.57 26.906 7.797 1 80.19 2 ASP B C 1
ATOM 857 O O . ASP B 1 2 ? 10.195 26.359 8.836 1 80.19 2 ASP B O 1
ATOM 861 N N . GLN B 1 3 ? 9.734 27.172 6.848 1 74.75 3 GLN B N 1
ATOM 862 C CA . GLN B 1 3 ? 8.445 26.5 6.746 1 74.75 3 GLN B CA 1
ATOM 863 C C . GLN B 1 3 ? 8.562 25.016 7.051 1 74.75 3 GLN B C 1
ATOM 865 O O . GLN B 1 3 ? 7.684 24.422 7.691 1 74.75 3 GLN B O 1
ATOM 870 N N . HIS B 1 4 ? 9.656 24.406 6.715 1 78.06 4 HIS B N 1
ATOM 871 C CA . HIS B 1 4 ? 9.875 22.984 6.934 1 78.06 4 HIS B CA 1
ATOM 872 C C . HIS B 1 4 ? 10.086 22.672 8.414 1 78.06 4 HIS B C 1
ATOM 874 O O . HIS B 1 4 ? 9.586 21.672 8.922 1 78.06 4 HIS B O 1
ATOM 880 N N . GLU B 1 5 ? 10.766 23.609 9.023 1 84.31 5 GLU B N 1
ATOM 881 C CA . GLU B 1 5 ? 10.992 23.438 10.461 1 84.31 5 GLU B CA 1
ATOM 882 C C . GLU B 1 5 ? 9.695 23.594 11.25 1 84.31 5 GLU B C 1
ATOM 884 O O . GLU B 1 5 ? 9.43 22.828 12.18 1 84.31 5 GLU B O 1
ATOM 889 N N . GLU B 1 6 ? 8.906 24.516 10.805 1 86.94 6 GLU B N 1
ATOM 890 C CA . GLU B 1 6 ? 7.625 24.75 11.477 1 86.94 6 GLU B CA 1
ATOM 891 C C . GLU B 1 6 ? 6.695 23.547 11.305 1 86.94 6 GLU B C 1
ATOM 893 O O . GLU B 1 6 ? 6.004 23.156 12.242 1 86.94 6 GLU B O 1
ATOM 898 N N . SER B 1 7 ? 6.676 23.031 10.156 1 89.69 7 SER B N 1
ATOM 899 C CA . SER B 1 7 ? 5.852 21.859 9.867 1 89.69 7 SER B CA 1
ATOM 900 C C . SER B 1 7 ? 6.281 20.672 10.719 1 89.69 7 SER B C 1
ATOM 902 O O . SER B 1 7 ? 5.438 19.953 11.258 1 89.69 7 SER B O 1
ATOM 904 N N . ALA B 1 8 ? 7.602 20.5 10.867 1 91.12 8 ALA B N 1
ATOM 905 C CA . ALA B 1 8 ? 8.117 19.391 11.68 1 91.12 8 ALA B CA 1
ATOM 906 C C . ALA B 1 8 ? 7.703 19.562 13.141 1 91.12 8 ALA B C 1
ATOM 908 O O . ALA B 1 8 ? 7.328 18.578 13.797 1 91.12 8 ALA B O 1
ATOM 909 N N . MET B 1 9 ? 7.789 20.75 13.57 1 92 9 MET B N 1
ATOM 910 C CA . MET B 1 9 ? 7.402 21.031 14.953 1 92 9 MET B CA 1
ATOM 911 C C . MET B 1 9 ? 5.91 20.797 15.164 1 92 9 MET B C 1
ATOM 913 O O . MET B 1 9 ? 5.5 20.266 16.188 1 92 9 MET B O 1
ATOM 917 N N . ALA B 1 10 ? 5.145 21.234 14.148 1 95.81 10 ALA B N 1
ATOM 918 C CA . ALA B 1 10 ? 3.697 21.031 14.227 1 95.81 10 ALA B CA 1
ATOM 919 C C . ALA B 1 10 ? 3.35 19.547 14.305 1 95.81 10 ALA B C 1
ATOM 921 O O . ALA B 1 10 ? 2.402 19.172 14.992 1 95.81 10 ALA B O 1
ATOM 922 N N . GLN B 1 11 ? 4.078 18.719 13.719 1 94.88 11 GLN B N 1
ATOM 923 C CA . GLN B 1 11 ? 3.877 17.266 13.773 1 94.88 11 GLN B CA 1
ATOM 924 C C . GLN B 1 11 ? 4.125 16.734 15.172 1 94.88 11 GLN B C 1
ATOM 926 O O . GLN B 1 11 ? 3.348 15.914 15.68 1 94.88 11 GLN B O 1
ATOM 931 N N . HIS B 1 12 ? 5.184 17.219 15.773 1 95.56 12 HIS B N 1
ATOM 932 C CA . HIS B 1 12 ? 5.5 16.797 17.125 1 95.56 12 HIS B CA 1
ATOM 933 C C . HIS B 1 12 ? 4.438 17.266 18.125 1 95.56 12 HIS B C 1
ATOM 935 O O . HIS B 1 12 ? 4.031 16.516 19.016 1 95.56 12 HIS B O 1
ATOM 941 N N . ARG B 1 13 ? 4.074 18.5 17.969 1 97 13 ARG B N 1
ATOM 942 C CA . ARG B 1 13 ? 3.039 19.047 18.844 1 97 13 ARG B CA 1
ATOM 943 C C . ARG B 1 13 ? 1.73 18.281 18.688 1 97 13 ARG B C 1
ATOM 945 O O . ARG B 1 13 ? 1.028 18.031 19.672 1 97 13 ARG B O 1
ATOM 952 N N . LEU B 1 14 ? 1.397 17.859 17.484 1 97.44 14 LEU B N 1
ATOM 953 C CA . LEU B 1 14 ? 0.166 17.125 17.219 1 97.44 14 LEU B CA 1
ATOM 954 C C . LEU B 1 14 ? 0.145 15.797 17.969 1 97.44 14 LEU B C 1
ATOM 956 O O . LEU B 1 14 ? -0.854 15.461 18.609 1 97.44 14 LEU B O 1
ATOM 960 N N . VAL B 1 15 ? 1.246 15.102 17.953 1 96.75 15 VAL B N 1
ATOM 961 C CA . VAL B 1 15 ? 1.37 13.812 18.625 1 96.75 15 VAL B CA 1
ATOM 962 C C . VAL B 1 15 ? 1.202 13.992 20.125 1 96.75 15 VAL B C 1
ATOM 964 O O . VAL B 1 15 ? 0.47 13.242 20.781 1 96.75 15 VAL B O 1
ATOM 967 N N . ALA B 1 16 ? 1.837 15.031 20.625 1 97.06 16 ALA B N 1
ATOM 968 C CA . ALA B 1 16 ? 1.729 15.328 22.047 1 97.06 16 ALA B CA 1
ATOM 969 C C . ALA B 1 16 ? 0.3 15.711 22.422 1 97.06 16 ALA B C 1
ATOM 971 O O . ALA B 1 16 ? -0.235 15.234 23.422 1 97.06 16 ALA B O 1
ATOM 972 N N . ALA B 1 17 ? -0.259 16.531 21.594 1 97.38 17 ALA B N 1
ATOM 973 C CA . ALA B 1 17 ? -1.622 16.984 21.859 1 97.38 17 ALA B CA 1
ATOM 974 C C . ALA B 1 17 ? -2.598 15.812 21.891 1 97.38 17 ALA B C 1
ATOM 976 O O . ALA B 1 17 ? -3.48 15.758 22.75 1 97.38 17 ALA B O 1
ATOM 977 N N . ASP B 1 18 ? -2.451 14.867 21.047 1 96.75 18 ASP B N 1
ATOM 978 C CA . ASP B 1 18 ? -3.307 13.68 21 1 96.75 18 ASP B CA 1
ATOM 979 C C . ASP B 1 18 ? -3.062 12.789 22.219 1 96.75 18 ASP B C 1
ATOM 981 O O . ASP B 1 18 ? -4.012 12.297 22.844 1 96.75 18 ASP B O 1
ATOM 985 N N . ARG B 1 19 ? -1.816 12.633 22.531 1 95.31 19 ARG B N 1
ATOM 986 C CA . ARG B 1 19 ? -1.443 11.781 23.656 1 95.31 19 ARG B CA 1
ATOM 987 C C . ARG B 1 19 ? -2.01 12.32 24.969 1 95.31 19 ARG B C 1
ATOM 989 O O . ARG B 1 19 ? -2.441 11.547 25.812 1 95.31 19 ARG B O 1
ATOM 996 N N . TYR B 1 20 ? -2.031 13.555 25.078 1 96.25 20 TYR B N 1
ATOM 997 C CA . TYR B 1 20 ? -2.461 14.172 26.328 1 96.25 20 TYR B CA 1
ATOM 998 C C . TYR B 1 20 ? -3.902 14.656 26.234 1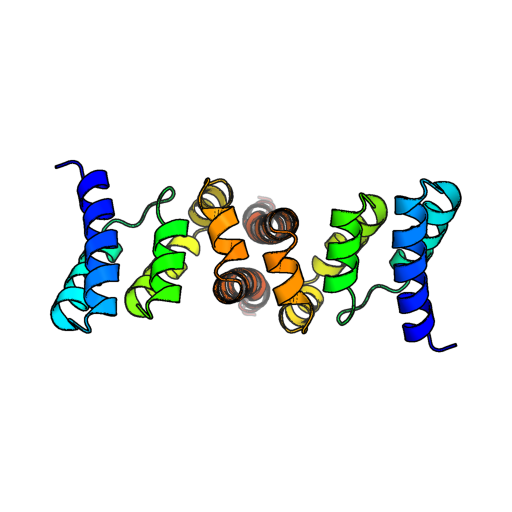 96.25 20 TYR B C 1
ATOM 1000 O O . TYR B 1 20 ? -4.391 15.359 27.125 1 96.25 20 TYR B O 1
ATOM 1008 N N . ALA B 1 21 ? -4.574 14.398 25.141 1 95.69 21 ALA B N 1
ATOM 1009 C CA . ALA B 1 21 ? -5.988 14.703 24.922 1 95.69 21 ALA B CA 1
ATOM 1010 C C . ALA B 1 21 ? -6.242 16.203 24.984 1 95.69 21 ALA B C 1
ATOM 1012 O O . ALA B 1 21 ? -7.184 16.656 25.641 1 95.69 21 ALA B O 1
ATOM 1013 N N . LEU B 1 22 ? -5.258 16.969 24.531 1 96.69 22 LEU B N 1
ATOM 1014 C CA . LEU B 1 22 ? -5.41 18.422 24.375 1 96.69 22 LEU B CA 1
ATOM 1015 C C . LEU B 1 22 ? -6.109 18.75 23.062 1 96.69 22 LEU B C 1
ATOM 1017 O O . LEU B 1 22 ? -5.461 19.172 22.109 1 96.69 22 LEU B O 1
ATOM 1021 N N . GLU B 1 23 ? -7.398 18.719 23.016 1 95.88 23 GLU B N 1
ATOM 1022 C CA . GLU B 1 23 ? -8.211 18.75 21.797 1 95.88 23 GLU B CA 1
ATOM 1023 C C . GLU B 1 23 ? -8.023 20.062 21.047 1 95.88 23 GLU B C 1
ATOM 1025 O O . GLU B 1 23 ? -7.895 20.062 19.828 1 95.88 23 GLU B O 1
ATOM 1030 N N . ARG B 1 24 ? -8.117 21.156 21.781 1 96.44 24 ARG B N 1
ATOM 1031 C CA . ARG B 1 24 ? -7.965 22.438 21.109 1 96.44 24 ARG B CA 1
ATOM 1032 C C . ARG B 1 24 ? -6.594 22.562 20.453 1 96.44 24 ARG B C 1
ATOM 1034 O O . ARG B 1 24 ? -6.48 23.016 19.312 1 96.44 24 ARG B O 1
ATOM 1041 N N . LEU B 1 25 ? -5.551 22.188 21.156 1 96.94 25 LEU B N 1
ATOM 1042 C CA . LEU B 1 25 ? -4.203 22.203 20.594 1 96.94 25 LEU B CA 1
ATOM 1043 C C . LEU B 1 25 ? -4.102 21.266 19.391 1 96.94 25 LEU B C 1
ATOM 1045 O O . LEU B 1 25 ? -3.449 21.594 18.406 1 96.94 25 LEU B O 1
ATOM 1049 N N . LYS B 1 26 ? -4.668 20.094 19.469 1 96.88 26 LYS B N 1
ATOM 1050 C CA . LYS B 1 26 ? -4.684 19.141 18.375 1 96.88 26 LYS B CA 1
ATOM 1051 C C . LYS B 1 26 ? -5.289 19.766 17.109 1 96.88 26 LYS B C 1
ATOM 1053 O O . LYS B 1 26 ? -4.723 19.656 16.031 1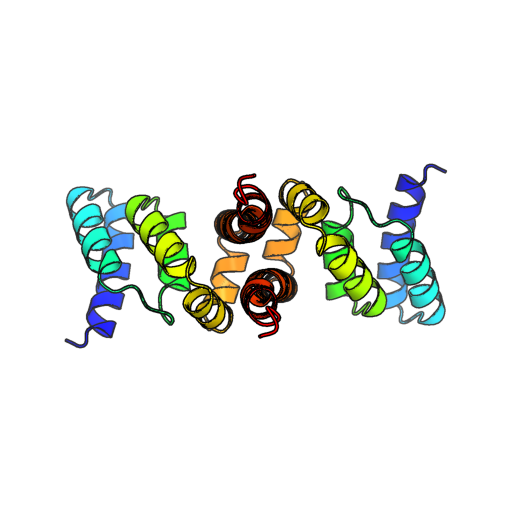 96.88 26 LYS B O 1
ATOM 1058 N N . LEU B 1 27 ? -6.371 20.438 17.328 1 96.31 27 LEU B N 1
ATOM 1059 C CA . LEU B 1 27 ? -7.055 21.078 16.203 1 96.31 27 LEU B CA 1
ATOM 1060 C C . LEU B 1 27 ? -6.18 22.156 15.578 1 96.31 27 LEU B C 1
ATOM 1062 O O . LEU B 1 27 ? -6.125 22.281 14.352 1 96.31 27 LEU B O 1
ATOM 1066 N N . ILE B 1 28 ? -5.547 22.922 16.375 1 96.31 28 ILE B N 1
ATOM 1067 C CA . ILE B 1 28 ? -4.668 23.984 15.891 1 96.31 28 ILE B CA 1
ATOM 1068 C C . ILE B 1 28 ? -3.514 23.375 15.086 1 96.31 28 ILE B C 1
ATOM 1070 O O . ILE B 1 28 ? -3.191 23.844 14 1 96.31 28 ILE B O 1
ATOM 1074 N N . CYS B 1 29 ? -2.912 22.344 15.586 1 97.06 29 CYS B N 1
ATOM 1075 C CA . CYS B 1 29 ? -1.797 21.688 14.914 1 97.06 29 CYS B CA 1
ATOM 1076 C C . CYS B 1 29 ? -2.246 21.078 13.594 1 97.06 29 CYS B C 1
ATOM 1078 O O . CYS B 1 29 ? -1.537 21.172 12.586 1 97.06 29 CYS B O 1
ATOM 1080 N N . GLU B 1 30 ? -3.406 20.438 13.586 1 97.12 30 GLU B N 1
ATOM 1081 C CA . GLU B 1 30 ? -3.965 19.875 12.359 1 97.12 30 GLU B CA 1
ATOM 1082 C C . GLU B 1 30 ? -4.133 20.938 11.289 1 97.12 30 GLU B C 1
ATOM 1084 O O . GLU B 1 30 ? -3.779 20.719 10.125 1 97.12 30 GLU B O 1
ATOM 1089 N N . GLU B 1 31 ? -4.703 22.047 11.664 1 96.38 31 GLU B N 1
ATOM 1090 C CA . GLU B 1 31 ? -4.91 23.156 10.727 1 96.38 31 GLU B CA 1
ATOM 1091 C C . GLU B 1 31 ? -3.586 23.656 10.164 1 96.38 31 GLU B C 1
ATOM 1093 O O . GLU B 1 31 ? -3.473 23.906 8.961 1 96.38 31 GLU B O 1
ATOM 1098 N N . GLU B 1 32 ? -2.66 23.875 11.016 1 96.38 32 GLU B N 1
ATOM 1099 C CA . GLU B 1 32 ? -1.336 24.312 10.594 1 96.38 32 GLU B CA 1
ATOM 1100 C C . GLU B 1 32 ? -0.728 23.344 9.578 1 96.38 32 GLU B C 1
ATOM 1102 O O . GLU B 1 32 ? -0.183 23.781 8.555 1 96.38 32 GLU B O 1
ATOM 1107 N N . LEU B 1 33 ? -0.84 22.062 9.797 1 97.44 33 LEU B N 1
ATOM 1108 C CA . LEU B 1 33 ? -0.246 21.062 8.93 1 97.44 33 LEU B CA 1
ATOM 1109 C C . LEU B 1 33 ? -0.991 20.984 7.602 1 97.44 33 LEU B C 1
ATOM 1111 O O . LEU B 1 33 ? -0.384 20.734 6.559 1 97.44 33 LEU B O 1
ATOM 1115 N N . CYS B 1 34 ? -2.322 21.188 7.629 1 97.19 34 CYS B N 1
ATOM 1116 C CA . CYS B 1 34 ? -3.105 21.172 6.398 1 97.19 34 CYS B CA 1
ATOM 1117 C C . CYS B 1 34 ? -2.576 22.203 5.41 1 97.19 34 CYS B C 1
ATOM 1119 O O . CYS B 1 34 ? -2.664 22 4.195 1 97.19 34 CYS B O 1
ATOM 1121 N N . ASN B 1 35 ? -1.937 23.266 5.957 1 94.94 35 ASN B N 1
ATOM 1122 C CA . ASN B 1 35 ? -1.453 24.359 5.117 1 94.94 35 ASN B CA 1
ATOM 1123 C C . ASN B 1 35 ? -0.013 24.125 4.668 1 94.94 35 ASN B C 1
ATOM 1125 O O . ASN B 1 35 ? 0.535 24.906 3.891 1 94.94 35 ASN B O 1
ATOM 1129 N N . CYS B 1 36 ? 0.568 23.062 5.078 1 93.44 36 CYS B N 1
ATOM 1130 C CA . CYS B 1 36 ? 1.99 22.859 4.824 1 93.44 36 CYS B CA 1
ATOM 1131 C C . CYS B 1 36 ? 2.234 21.531 4.121 1 93.44 36 CYS B C 1
ATOM 1133 O O . CYS B 1 36 ? 3.373 21.062 4.039 1 93.44 36 CYS B O 1
ATOM 1135 N N . ILE B 1 37 ? 1.237 20.844 3.611 1 96.06 37 ILE B N 1
ATOM 1136 C CA . ILE B 1 37 ? 1.393 19.547 2.953 1 96.06 37 ILE B CA 1
ATOM 1137 C C . ILE B 1 37 ? 2.158 19.719 1.644 1 96.06 37 ILE B C 1
ATOM 1139 O O . ILE B 1 37 ? 1.872 20.641 0.869 1 96.06 37 ILE B O 1
ATOM 1143 N N . ASP B 1 38 ? 3.139 18.938 1.485 1 94.5 38 ASP B N 1
ATOM 1144 C CA . ASP B 1 38 ? 3.84 18.906 0.205 1 94.5 38 ASP B CA 1
ATOM 1145 C C . ASP B 1 38 ? 4.289 17.484 -0.14 1 94.5 38 ASP B C 1
ATOM 1147 O O . ASP B 1 38 ? 4.062 16.547 0.634 1 94.5 38 ASP B O 1
ATOM 1151 N N . THR B 1 39 ? 4.988 17.297 -1.251 1 94.06 39 THR B N 1
ATOM 1152 C CA . THR B 1 39 ? 5.324 15.984 -1.798 1 94.06 39 THR B CA 1
ATOM 1153 C C . THR B 1 39 ? 6.312 15.258 -0.891 1 94.06 39 THR B C 1
ATOM 1155 O O . THR B 1 39 ? 6.352 14.023 -0.869 1 94.06 39 THR B O 1
ATOM 1158 N N . SER B 1 40 ? 7.078 15.969 -0.187 1 92.56 40 SER B N 1
ATOM 1159 C CA . SER B 1 40 ? 8.102 15.359 0.659 1 92.56 40 SER B CA 1
ATOM 1160 C C . SER B 1 40 ? 7.539 14.992 2.027 1 92.56 40 SER B C 1
ATOM 1162 O O . SER B 1 40 ? 8.102 14.148 2.73 1 92.56 40 SER B O 1
ATOM 1164 N N . SER B 1 41 ? 6.418 15.602 2.348 1 94.19 41 SER B N 1
ATOM 1165 C CA . SER B 1 41 ? 5.926 15.43 3.711 1 94.19 41 SER B CA 1
ATOM 1166 C C . SER B 1 41 ? 4.617 14.648 3.736 1 94.19 41 SER B C 1
ATOM 1168 O O . SER B 1 41 ? 4.211 14.133 4.781 1 94.19 41 SER B O 1
ATOM 1170 N N . VAL B 1 42 ? 3.902 14.531 2.666 1 97.12 42 VAL B N 1
ATOM 1171 C CA . VAL B 1 42 ? 2.523 14.055 2.637 1 97.12 42 VAL B CA 1
ATOM 1172 C C . VAL B 1 42 ? 2.459 12.625 3.174 1 97.12 42 VAL B C 1
ATOM 1174 O O . VAL B 1 42 ? 1.532 12.273 3.908 1 97.12 42 VAL B O 1
ATOM 1177 N N . ALA B 1 43 ? 3.439 11.828 2.893 1 96.12 43 ALA B N 1
ATOM 1178 C CA . ALA B 1 43 ? 3.416 10.438 3.352 1 96.12 43 ALA B CA 1
ATOM 1179 C C . ALA B 1 43 ? 3.5 10.367 4.875 1 96.12 43 ALA B C 1
ATOM 1181 O O . ALA B 1 43 ? 2.738 9.633 5.508 1 96.12 43 ALA B O 1
ATOM 1182 N N . THR B 1 44 ? 4.363 11.164 5.422 1 94.62 44 THR B N 1
ATOM 1183 C CA . THR B 1 44 ? 4.559 11.188 6.867 1 94.62 44 THR B CA 1
ATOM 1184 C C . THR B 1 44 ? 3.344 11.789 7.57 1 94.62 44 THR B C 1
ATOM 1186 O O . THR B 1 44 ? 2.879 11.258 8.578 1 94.62 44 THR B O 1
ATOM 1189 N N . ILE B 1 45 ? 2.877 12.82 7.027 1 96.81 45 ILE B N 1
ATOM 1190 C CA . ILE B 1 45 ? 1.729 13.5 7.613 1 96.81 45 ILE B CA 1
ATOM 1191 C C . ILE B 1 45 ? 0.505 12.594 7.562 1 96.81 45 ILE B C 1
ATOM 1193 O O . ILE B 1 45 ? -0.266 12.523 8.523 1 96.81 45 ILE B O 1
ATOM 1197 N N . LEU B 1 46 ? 0.35 11.914 6.5 1 97.19 46 LEU B N 1
ATOM 1198 C CA . LEU B 1 46 ? -0.774 10.992 6.348 1 97.19 46 LEU B CA 1
ATOM 1199 C C . LEU B 1 46 ? -0.689 9.859 7.359 1 97.19 46 LEU B C 1
ATOM 1201 O O . LEU B 1 46 ? -1.698 9.477 7.961 1 97.19 46 LEU B O 1
ATOM 1205 N N . ALA B 1 47 ? 0.468 9.336 7.582 1 96.69 47 ALA B N 1
ATOM 1206 C CA . ALA B 1 47 ? 0.66 8.289 8.578 1 96.69 47 ALA B CA 1
ATOM 1207 C C . ALA B 1 47 ? 0.303 8.797 9.977 1 96.69 47 ALA B C 1
ATOM 1209 O O . ALA B 1 47 ? -0.377 8.102 10.734 1 96.69 47 ALA B O 1
ATOM 1210 N N . LEU B 1 48 ? 0.744 9.992 10.297 1 96.25 48 LEU B N 1
ATOM 1211 C CA . LEU B 1 48 ? 0.441 10.594 11.586 1 96.25 48 LEU B CA 1
ATOM 1212 C C . LEU B 1 48 ? -1.061 10.805 11.75 1 96.25 48 LEU B C 1
ATOM 1214 O O . LEU B 1 48 ? -1.623 10.5 12.805 1 96.25 48 LEU B O 1
ATOM 1218 N N . ALA B 1 49 ? -1.631 11.336 10.68 1 97.12 49 ALA B N 1
ATOM 1219 C CA . ALA B 1 49 ? -3.068 11.602 10.711 1 97.12 49 ALA B CA 1
ATOM 1220 C C . ALA B 1 49 ? -3.854 10.32 10.977 1 97.12 49 ALA B C 1
ATOM 1222 O O . ALA B 1 49 ? -4.785 10.312 11.789 1 97.12 49 ALA B O 1
ATOM 1223 N N . GLU B 1 50 ? -3.479 9.297 10.344 1 96.75 50 GLU B N 1
ATOM 1224 C CA . GLU B 1 50 ? -4.137 8.008 10.508 1 96.75 50 GLU B CA 1
ATOM 1225 C C . GLU B 1 50 ? -3.93 7.461 11.914 1 96.75 50 GLU B C 1
ATOM 1227 O O . GLU B 1 50 ? -4.883 7.031 12.57 1 96.75 50 GLU B O 1
ATOM 1232 N N . GLN B 1 51 ? -2.787 7.555 12.445 1 95.44 51 GLN B N 1
ATOM 1233 C CA . GLN B 1 51 ? -2.43 6.949 13.727 1 95.44 51 GLN B CA 1
ATOM 1234 C C . GLN B 1 51 ? -3.029 7.73 14.891 1 95.44 51 GLN B C 1
ATOM 1236 O O . GLN B 1 51 ? -3.312 7.16 15.945 1 95.44 51 GLN B O 1
ATOM 1241 N N . HIS B 1 52 ? -3.252 9.008 14.641 1 95.31 52 HIS B N 1
ATOM 1242 C CA . HIS B 1 52 ? -3.709 9.844 15.742 1 95.31 52 HIS B CA 1
ATOM 1243 C C . HIS B 1 52 ? -5.113 10.375 15.484 1 95.31 52 HIS B C 1
ATOM 1245 O O . HIS B 1 52 ? -5.504 11.406 16.047 1 95.31 52 HIS B O 1
ATOM 1251 N N . HIS B 1 53 ? -5.801 9.828 14.617 1 92.38 53 HIS B N 1
ATOM 1252 C CA . HIS B 1 53 ? -7.211 10.086 14.359 1 92.38 53 HIS B CA 1
ATOM 1253 C C . HIS B 1 53 ? -7.453 11.547 14 1 92.38 53 HIS B C 1
ATOM 1255 O O . HIS B 1 53 ? -8.375 12.172 14.516 1 92.38 53 HIS B O 1
ATOM 1261 N N . CYS B 1 54 ? -6.617 12.062 13.266 1 95.5 54 CYS B N 1
ATOM 1262 C CA . CYS B 1 54 ? -6.809 13.398 12.711 1 95.5 54 CYS B CA 1
ATOM 1263 C C . CYS B 1 54 ? -7.551 13.344 11.383 1 95.5 54 CYS B C 1
ATOM 1265 O O . CYS B 1 54 ? -6.934 13.359 10.32 1 95.5 54 CYS B O 1
ATOM 1267 N N . HIS B 1 55 ? -8.859 13.383 11.406 1 93.88 55 HIS B N 1
ATOM 1268 C CA . HIS B 1 55 ? -9.703 13.102 10.25 1 93.88 55 HIS B CA 1
ATOM 1269 C C . HIS B 1 55 ? -9.586 14.195 9.195 1 93.88 55 HIS B C 1
ATOM 1271 O O . HIS B 1 55 ? -9.516 13.914 8 1 93.88 55 HIS B O 1
ATOM 1277 N N . GLU B 1 56 ? -9.586 15.391 9.688 1 95.19 56 GLU B N 1
ATOM 1278 C CA . GLU B 1 56 ? -9.484 16.516 8.75 1 95.19 56 GLU B CA 1
ATOM 1279 C C . GLU B 1 56 ? -8.133 16.516 8.047 1 95.19 56 GLU B C 1
ATOM 1281 O O . GLU B 1 56 ? -8.055 16.766 6.84 1 95.19 56 GLU B O 1
ATOM 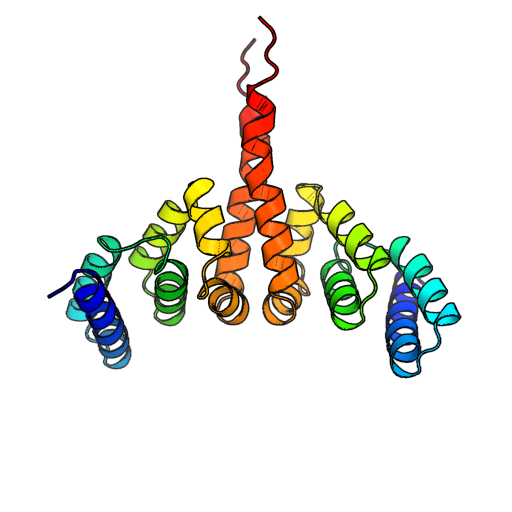1286 N N . LEU B 1 57 ? -7.109 16.266 8.766 1 97.62 57 LEU B N 1
ATOM 1287 C CA . LEU B 1 57 ? -5.766 16.234 8.203 1 97.62 57 LEU B CA 1
ATOM 1288 C C . LEU B 1 57 ? -5.629 15.078 7.215 1 97.62 57 LEU B C 1
ATOM 1290 O O . LEU B 1 57 ? -5.051 15.242 6.137 1 97.62 57 LEU B O 1
ATOM 1294 N N . LYS B 1 58 ? -6.152 13.914 7.539 1 96.75 58 LYS B N 1
ATOM 1295 C CA . LYS B 1 58 ? -6.16 12.766 6.637 1 96.75 58 LYS B CA 1
ATOM 1296 C C . LYS B 1 58 ? -6.855 13.109 5.32 1 96.75 58 LYS B C 1
ATOM 1298 O O . LYS B 1 58 ? -6.332 12.828 4.242 1 96.75 58 LYS B O 1
ATOM 1303 N N . ALA B 1 59 ? -8 13.773 5.406 1 96.38 59 ALA B N 1
ATOM 1304 C CA . ALA B 1 59 ? -8.766 14.156 4.219 1 96.38 59 ALA B CA 1
ATOM 1305 C C . ALA B 1 59 ? -7.965 15.117 3.342 1 96.38 59 ALA B C 1
ATOM 1307 O O . ALA B 1 59 ? -7.945 14.969 2.115 1 96.38 59 ALA B O 1
ATOM 1308 N N . ALA B 1 60 ? -7.352 16.047 3.943 1 97.31 60 ALA B N 1
ATOM 1309 C CA . ALA B 1 60 ? -6.551 17.016 3.203 1 97.31 60 ALA B CA 1
ATOM 1310 C C . ALA B 1 60 ? -5.406 16.328 2.463 1 97.31 60 ALA B C 1
ATOM 1312 O O . ALA B 1 60 ? -5.102 16.672 1.318 1 97.31 60 ALA B O 1
ATOM 1313 N N . CYS B 1 61 ? -4.77 15.375 3.076 1 97.62 61 CYS B N 1
ATOM 1314 C CA . CYS B 1 61 ? -3.688 14.633 2.441 1 97.62 61 CYS B CA 1
ATOM 1315 C C . CYS B 1 61 ? -4.199 13.836 1.243 1 97.62 61 CYS B C 1
ATOM 1317 O O . CYS B 1 61 ? -3.553 13.805 0.194 1 97.62 61 CYS B O 1
ATOM 1319 N N . LEU B 1 62 ? -5.348 13.203 1.434 1 95.81 62 LEU B N 1
ATOM 1320 C CA . LEU B 1 62 ? -5.918 12.398 0.355 1 95.81 62 LEU B CA 1
ATOM 1321 C C . LEU B 1 62 ? -6.301 13.281 -0.83 1 95.81 62 LEU B C 1
ATOM 1323 O O . LEU B 1 62 ? -6.125 12.883 -1.984 1 95.81 62 LEU B O 1
ATOM 1327 N N . VAL B 1 63 ? -6.793 14.484 -0.586 1 95 63 VAL B N 1
ATOM 1328 C CA . VAL B 1 63 ? -7.105 15.438 -1.646 1 95 63 VAL B CA 1
ATOM 1329 C C . VAL B 1 63 ? -5.824 15.82 -2.387 1 95 63 VAL B C 1
ATOM 1331 O O . VAL B 1 63 ? -5.801 15.844 -3.621 1 95 63 VAL B O 1
ATOM 1334 N N . PHE B 1 64 ? -4.82 16.109 -1.702 1 96.44 64 PHE B N 1
ATOM 1335 C CA . PHE B 1 64 ? -3.527 16.438 -2.279 1 96.44 64 PHE B CA 1
ATOM 1336 C C . PHE B 1 64 ? -3.027 15.328 -3.188 1 96.44 64 PHE B C 1
ATOM 1338 O O . PHE B 1 64 ? -2.533 15.586 -4.285 1 96.44 64 PHE B O 1
ATOM 1345 N N . LEU B 1 65 ? -3.229 14.094 -2.779 1 95.56 65 LEU B N 1
ATOM 1346 C CA . LEU B 1 65 ? -2.707 12.93 -3.486 1 95.56 65 LEU B CA 1
ATOM 1347 C C . LEU B 1 65 ? -3.615 12.555 -4.652 1 95.56 65 LEU B C 1
ATOM 1349 O O . LEU B 1 65 ? -3.271 11.68 -5.453 1 95.56 65 LEU B O 1
ATOM 1353 N N . SER B 1 66 ? -4.75 13.188 -4.742 1 92 66 SER B N 1
ATOM 1354 C CA . SER B 1 66 ? -5.672 12.883 -5.832 1 92 66 SER B CA 1
ATOM 1355 C C . SER B 1 66 ? -5.113 13.352 -7.172 1 92 66 SER B C 1
ATOM 1357 O O . SER B 1 66 ? -5.539 12.875 -8.227 1 92 66 SER B O 1
ATOM 1359 N N . SER B 1 67 ? -4.254 14.305 -7.121 1 92 67 SER B N 1
ATOM 1360 C CA . SER B 1 67 ? -3.537 14.719 -8.328 1 92 67 SER B CA 1
ATOM 1361 C C . SER B 1 67 ? -2.523 13.672 -8.758 1 92 67 SER B C 1
ATOM 1363 O O . SER B 1 67 ? -1.68 13.25 -7.961 1 92 67 SER B O 1
ATOM 1365 N N . PRO B 1 68 ? -2.574 13.25 -10.062 1 88.94 68 PRO B N 1
ATOM 1366 C CA . PRO B 1 68 ? -1.646 12.211 -10.523 1 88.94 68 PRO B CA 1
ATOM 1367 C C . PRO B 1 68 ? -0.183 12.602 -10.32 1 88.94 68 PRO B C 1
ATOM 1369 O O . PRO B 1 68 ? 0.635 11.766 -9.938 1 88.94 68 PRO B O 1
ATOM 1372 N N . ASN B 1 69 ? 0.162 13.867 -10.516 1 93.25 69 ASN B N 1
ATOM 1373 C CA . ASN B 1 69 ? 1.535 14.328 -10.336 1 93.25 69 ASN B CA 1
ATOM 1374 C C . ASN B 1 69 ? 1.955 14.266 -8.867 1 93.25 69 ASN B C 1
ATOM 1376 O O . ASN B 1 69 ? 3.082 13.875 -8.555 1 93.25 69 ASN B O 1
ATOM 1380 N N . ASN B 1 70 ? 1.072 14.625 -7.98 1 95.19 70 ASN B N 1
ATOM 1381 C CA . ASN B 1 70 ? 1.383 14.586 -6.559 1 95.19 70 ASN B CA 1
ATOM 1382 C C . ASN B 1 70 ? 1.517 13.156 -6.051 1 95.19 70 ASN B C 1
ATOM 1384 O O . ASN B 1 70 ? 2.396 12.859 -5.242 1 95.19 70 ASN B O 1
ATOM 1388 N N . LEU B 1 71 ? 0.624 12.32 -6.539 1 94 71 LEU B N 1
ATOM 1389 C CA . LEU B 1 71 ? 0.673 10.922 -6.137 1 94 71 LEU B CA 1
ATOM 1390 C C . LEU B 1 71 ? 1.967 10.266 -6.605 1 94 71 LEU B C 1
ATOM 1392 O O . LEU B 1 71 ? 2.643 9.586 -5.828 1 94 71 LEU B O 1
ATOM 1396 N N . ASP B 1 72 ? 2.312 10.547 -7.855 1 93.12 72 ASP B N 1
ATOM 1397 C CA . ASP B 1 72 ? 3.547 10.008 -8.406 1 93.12 72 ASP B CA 1
ATOM 1398 C C . ASP B 1 72 ? 4.758 10.445 -7.594 1 93.12 72 ASP B C 1
ATOM 1400 O O . ASP B 1 72 ? 5.621 9.625 -7.262 1 93.12 72 ASP B O 1
ATOM 1404 N N . ALA B 1 73 ? 4.824 11.672 -7.309 1 95.06 73 ALA B N 1
ATOM 1405 C CA . ALA B 1 73 ? 5.934 12.227 -6.535 1 95.06 73 ALA B CA 1
ATOM 1406 C C . ALA B 1 73 ? 5.965 11.641 -5.125 1 95.06 73 ALA B C 1
ATOM 1408 O O . ALA B 1 73 ? 7.035 11.344 -4.594 1 95.06 73 ALA B O 1
ATOM 1409 N N . ALA B 1 74 ? 4.836 11.477 -4.516 1 95.69 74 ALA B N 1
ATOM 1410 C CA . ALA B 1 74 ? 4.742 10.922 -3.17 1 95.69 74 ALA B CA 1
ATOM 1411 C C . ALA B 1 74 ? 5.223 9.469 -3.145 1 95.69 74 ALA B C 1
ATOM 1413 O O . ALA B 1 74 ? 5.898 9.047 -2.201 1 95.69 74 ALA B O 1
ATOM 1414 N N . ILE B 1 75 ? 4.816 8.703 -4.125 1 94.19 75 ILE B N 1
ATOM 1415 C CA . ILE B 1 75 ? 5.207 7.301 -4.242 1 94.19 75 ILE B CA 1
ATOM 1416 C C . ILE B 1 75 ? 6.727 7.191 -4.289 1 94.19 75 ILE B C 1
ATOM 1418 O O . ILE B 1 75 ? 7.309 6.262 -3.725 1 94.19 75 ILE B O 1
ATOM 1422 N N . GLU B 1 76 ? 7.402 8.148 -4.82 1 93.38 76 GLU B N 1
ATOM 1423 C CA . GLU B 1 76 ? 8.852 8.141 -4.984 1 93.38 76 GLU B CA 1
ATOM 1424 C C . GLU B 1 76 ? 9.555 8.688 -3.744 1 93.38 76 GLU B C 1
ATOM 1426 O O . GLU B 1 76 ? 10.773 8.602 -3.625 1 93.38 76 GLU B O 1
ATOM 1431 N N . SER B 1 77 ? 8.812 9.227 -2.914 1 93.62 77 SER B N 1
ATOM 1432 C CA . SER B 1 77 ? 9.391 9.805 -1.705 1 93.62 77 SER B CA 1
ATOM 1433 C C . SER B 1 77 ? 9.867 8.719 -0.745 1 93.62 77 SER B C 1
ATOM 1435 O O . SER B 1 77 ? 9.438 7.562 -0.846 1 93.62 77 SER B O 1
ATOM 1437 N N . GLU B 1 78 ? 10.703 9.078 0.261 1 91.25 78 GLU B N 1
ATOM 1438 C CA . GLU B 1 78 ? 11.242 8.148 1.247 1 91.25 78 GLU B CA 1
ATOM 1439 C C . GLU B 1 78 ? 10.164 7.68 2.217 1 91.25 78 GLU B C 1
ATOM 1441 O O . GLU B 1 78 ? 10.219 6.559 2.723 1 91.25 78 GLU B O 1
ATOM 1446 N N . GLY B 1 79 ? 9.188 8.508 2.363 1 93.25 79 GLY B N 1
ATOM 1447 C CA . GLY B 1 79 ? 8.172 8.227 3.367 1 93.25 79 GLY B CA 1
ATOM 1448 C C . GLY B 1 79 ? 7.109 7.254 2.885 1 93.25 79 GLY B C 1
ATOM 1449 O O . GLY B 1 79 ? 6.352 6.707 3.688 1 93.25 79 GLY B O 1
ATOM 1450 N N . PHE B 1 80 ? 7.109 6.945 1.659 1 94.44 80 PHE B N 1
ATOM 1451 C CA . PHE B 1 80 ? 6.008 6.156 1.12 1 94.44 80 PHE B CA 1
ATOM 1452 C C . PHE B 1 80 ? 6.07 4.723 1.629 1 94.44 80 PHE B C 1
ATOM 1454 O O . PHE B 1 80 ? 5.039 4.121 1.933 1 94.44 80 PHE B O 1
ATOM 1461 N N . GLU B 1 81 ? 7.219 4.164 1.659 1 93.12 81 GLU B N 1
ATOM 1462 C CA . GLU B 1 81 ? 7.371 2.797 2.15 1 93.12 81 GLU B CA 1
ATOM 1463 C C . GLU B 1 81 ? 6.875 2.67 3.59 1 93.12 81 GLU B C 1
ATOM 1465 O O . GLU B 1 81 ? 6.207 1.695 3.936 1 93.12 81 GLU B O 1
ATOM 1470 N N . PHE B 1 82 ? 7.285 3.617 4.367 1 94.69 82 PHE B N 1
ATOM 1471 C CA . PHE B 1 82 ? 6.82 3.629 5.75 1 94.69 82 PHE B CA 1
ATOM 1472 C C . PHE B 1 82 ? 5.297 3.697 5.809 1 94.69 82 PHE B C 1
ATOM 1474 O O . PHE B 1 82 ? 4.668 2.959 6.566 1 94.69 82 PHE B O 1
ATOM 1481 N N . LEU B 1 83 ? 4.699 4.57 4.984 1 95.94 83 LEU B N 1
ATOM 1482 C CA . LEU B 1 83 ? 3.248 4.711 4.918 1 95.94 83 LEU B CA 1
ATOM 1483 C C . LEU B 1 83 ? 2.59 3.377 4.578 1 95.94 83 LEU B C 1
ATOM 1485 O O . LEU B 1 83 ? 1.634 2.967 5.242 1 95.94 83 LEU B O 1
ATOM 1489 N N . THR B 1 84 ? 3.111 2.689 3.629 1 94.56 84 THR B N 1
ATOM 1490 C CA . THR B 1 84 ? 2.566 1.417 3.168 1 94.56 84 THR B CA 1
ATOM 1491 C C . THR B 1 84 ? 2.578 0.387 4.293 1 94.56 84 THR B C 1
ATOM 1493 O O . THR B 1 84 ? 1.59 -0.32 4.504 1 94.56 84 THR B O 1
ATOM 1496 N N . LYS B 1 85 ? 3.604 0.355 5.105 1 94 85 LYS B N 1
ATOM 1497 C CA . LYS B 1 85 ? 3.768 -0.64 6.16 1 94 85 LYS B CA 1
ATOM 1498 C C . LYS B 1 85 ? 2.936 -0.282 7.387 1 94 85 LYS B C 1
ATOM 1500 O O . LYS B 1 85 ? 2.379 -1.164 8.047 1 94 85 LYS B O 1
ATOM 1505 N N . SER B 1 86 ? 2.828 0.955 7.586 1 94.81 86 SER B N 1
ATOM 1506 C CA . SER B 1 86 ? 2.254 1.398 8.852 1 94.81 86 SER B CA 1
ATOM 1507 C C . SER B 1 86 ? 0.751 1.627 8.727 1 94.81 86 SER B C 1
ATOM 1509 O O . SER B 1 86 ? 0.017 1.52 9.711 1 94.81 86 SER B O 1
ATOM 1511 N N . CYS B 1 87 ? 0.341 1.918 7.531 1 95.94 87 CYS B N 1
ATOM 1512 C CA . CYS B 1 87 ? -1.065 2.271 7.375 1 95.94 87 CYS B CA 1
ATOM 1513 C C . CYS B 1 87 ? -1.667 1.584 6.156 1 95.94 87 CYS B C 1
ATOM 1515 O O . CYS B 1 87 ? -2.1 2.25 5.211 1 95.94 87 CYS B O 1
ATOM 1517 N N . PRO B 1 88 ? -1.837 0.333 6.227 1 93.69 88 PRO B N 1
ATOM 1518 C CA . PRO B 1 88 ? -2.4 -0.42 5.105 1 93.69 88 PRO B CA 1
ATOM 1519 C C . PRO B 1 88 ? -3.791 0.067 4.707 1 93.69 88 PRO B C 1
ATOM 1521 O O . PRO B 1 88 ? -4.156 0.012 3.529 1 93.69 88 PRO B O 1
ATOM 1524 N N . GLY B 1 89 ? -4.566 0.52 5.695 1 94.12 89 GLY B N 1
ATOM 1525 C CA . GLY B 1 89 ? -5.887 1.048 5.391 1 94.12 89 GLY B CA 1
ATOM 1526 C C . GLY B 1 89 ? -5.848 2.256 4.473 1 94.12 89 GLY B C 1
ATOM 1527 O O . GLY B 1 89 ? -6.68 2.385 3.572 1 94.12 89 GLY B O 1
ATOM 1528 N N . VAL B 1 90 ? -4.918 3.117 4.672 1 95.06 90 VAL B N 1
ATOM 1529 C CA . VAL B 1 90 ? -4.762 4.309 3.844 1 95.06 90 VAL B CA 1
ATOM 1530 C C . VAL B 1 90 ? -4.383 3.9 2.422 1 95.06 90 VAL B C 1
ATOM 1532 O O . VAL B 1 90 ? -4.848 4.508 1.453 1 95.06 90 VAL B O 1
ATOM 1535 N N . ILE B 1 91 ? -3.572 2.922 2.279 1 94.94 91 ILE B N 1
ATOM 1536 C CA . ILE B 1 91 ? -3.14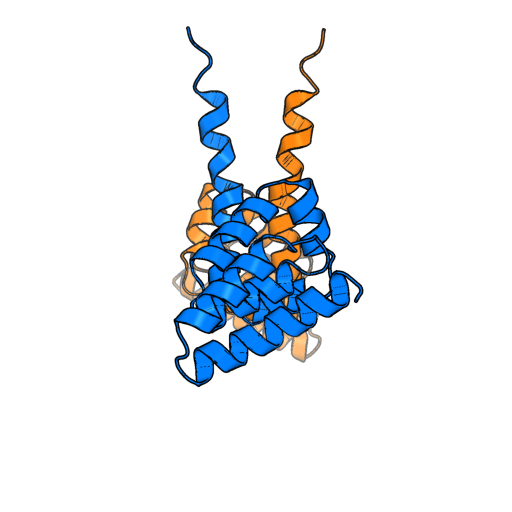5 2.432 0.975 1 94.94 91 ILE B CA 1
ATOM 1537 C C . ILE B 1 91 ? -4.344 1.873 0.214 1 94.94 91 I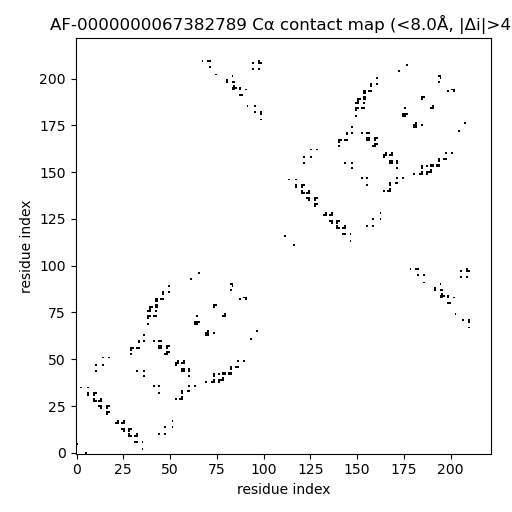LE B C 1
ATOM 1539 O O . ILE B 1 91 ? -4.496 2.117 -0.985 1 94.94 91 ILE B O 1
ATOM 1543 N N . LYS B 1 92 ? -5.152 1.137 0.912 1 93.5 92 LYS B N 1
ATOM 1544 C CA . LYS B 1 92 ? -6.383 0.638 0.31 1 93.5 92 LYS B CA 1
ATOM 1545 C C . LYS B 1 92 ? -7.23 1.784 -0.236 1 93.5 92 LYS B C 1
ATOM 1547 O O . LYS B 1 92 ? -7.723 1.717 -1.365 1 93.5 92 LYS B O 1
ATOM 1552 N N . ASP B 1 93 ? -7.406 2.822 0.532 1 91.31 93 ASP B N 1
ATOM 1553 C CA . ASP B 1 93 ? -8.195 3.98 0.13 1 91.31 93 ASP B CA 1
ATOM 1554 C C . ASP B 1 93 ? -7.605 4.648 -1.109 1 91.31 93 ASP B C 1
ATOM 1556 O O . ASP B 1 93 ? -8.344 5.047 -2.016 1 91.31 93 ASP B O 1
ATOM 1560 N N . LEU B 1 94 ? -6.328 4.754 -1.108 1 92.5 94 LEU B N 1
ATOM 1561 C CA . LEU B 1 94 ? -5.648 5.371 -2.24 1 92.5 94 LEU B CA 1
ATOM 1562 C C . LEU B 1 94 ? -5.855 4.555 -3.512 1 92.5 94 LEU B C 1
ATOM 1564 O O . LEU B 1 94 ? -6.16 5.113 -4.57 1 92.5 94 LEU B O 1
ATOM 1568 N N . LEU B 1 95 ? -5.688 3.25 -3.443 1 91.62 95 LEU B N 1
ATOM 1569 C CA . LEU B 1 95 ? -5.863 2.381 -4.602 1 91.62 95 LEU B CA 1
ATOM 1570 C C . LEU B 1 95 ? -7.301 2.43 -5.102 1 91.62 95 LEU B C 1
ATOM 1572 O O . LEU B 1 95 ? -7.543 2.506 -6.309 1 91.62 95 LEU B O 1
ATOM 1576 N N . LYS B 1 96 ? -8.273 2.422 -4.223 1 88.06 96 LYS B N 1
ATOM 1577 C CA . LYS B 1 96 ? -9.688 2.471 -4.598 1 88.06 96 LYS B CA 1
ATOM 1578 C C . LYS B 1 96 ? -10.016 3.777 -5.312 1 88.06 96 LYS B C 1
ATOM 1580 O O . LYS B 1 96 ? -10.836 3.797 -6.234 1 88.06 96 LYS B O 1
ATOM 1585 N N . SER B 1 97 ? -9.453 4.816 -4.887 1 86.06 97 SER B N 1
ATOM 1586 C CA . SER B 1 97 ? -9.711 6.121 -5.484 1 86.06 97 SER B CA 1
ATOM 1587 C C . SER B 1 97 ? -9.156 6.199 -6.902 1 86.06 97 SER B C 1
ATOM 1589 O O . SER B 1 97 ? -9.594 7.023 -7.703 1 86.06 97 SER B O 1
ATOM 1591 N N . GLN B 1 98 ? -8.227 5.449 -7.203 1 83.31 98 GLN B N 1
ATOM 1592 C CA . GLN B 1 98 ? -7.59 5.457 -8.516 1 83.31 98 GLN B CA 1
ATOM 1593 C C . GLN B 1 98 ? -8.32 4.527 -9.484 1 83.31 98 GLN B C 1
ATOM 1595 O O . GLN B 1 98 ? -8.227 4.691 -10.703 1 83.31 98 GLN B O 1
ATOM 1600 N N . VAL B 1 99 ? -8.898 3.447 -9.023 1 71.94 99 VAL B N 1
ATOM 1601 C CA . VAL B 1 99 ? -9.648 2.502 -9.852 1 71.94 99 VAL B CA 1
ATOM 1602 C C . VAL B 1 99 ? -10.969 3.131 -10.289 1 71.94 99 VAL B C 1
ATOM 1604 O O . VAL B 1 99 ? -11.406 2.932 -11.422 1 71.94 99 VAL B O 1
ATOM 1607 N N . ALA B 1 100 ? -11.75 3.852 -9.578 1 61.12 100 ALA B N 1
ATOM 1608 C CA . ALA B 1 100 ? -13.086 4.406 -9.797 1 61.12 100 ALA B CA 1
ATOM 1609 C C . ALA B 1 100 ? -13.102 5.328 -11.016 1 61.12 100 ALA B C 1
ATOM 1611 O O . ALA B 1 100 ? -14.141 5.508 -11.656 1 61.12 100 ALA B O 1
ATOM 1612 N N . PRO B 1 101 ? -12.047 6.023 -11.352 1 54.62 101 PRO B N 1
ATOM 1613 C CA . PRO B 1 101 ? -12.305 7.023 -12.391 1 54.62 101 PRO B CA 1
ATOM 1614 C C . PRO B 1 101 ? -12.742 6.398 -13.719 1 54.62 101 PRO B C 1
ATOM 1616 O O . PRO B 1 101 ? -13.188 7.105 -14.617 1 54.62 101 PRO B O 1
ATOM 1619 N N . SER B 1 102 ? -12.336 5.266 -14.07 1 48.75 102 SER B N 1
ATOM 1620 C CA . SER B 1 102 ? -12.617 4.82 -15.43 1 48.75 102 SER B CA 1
ATOM 1621 C C . SER B 1 102 ? -14.117 4.695 -15.672 1 48.75 102 SER B C 1
ATOM 1623 O O . SER B 1 102 ? -14.578 4.855 -16.812 1 48.75 102 SER B O 1
ATOM 1625 N N . ILE B 1 103 ? -14.898 4.328 -14.781 1 42.12 103 ILE B N 1
ATOM 1626 C CA . ILE B 1 103 ? -16.297 4.148 -15.172 1 42.12 103 ILE B CA 1
ATOM 1627 C C . ILE B 1 103 ? -16.906 5.496 -15.547 1 42.12 103 ILE B C 1
ATOM 1629 O O . ILE B 1 103 ? -17.828 5.562 -16.359 1 42.12 103 ILE B O 1
ATOM 1633 N N . LEU B 1 104 ? -16.625 6.473 -14.805 1 41.25 104 LEU B N 1
ATOM 1634 C CA . LEU B 1 104 ? -17.438 7.664 -15.016 1 41.25 104 LEU B CA 1
ATOM 1635 C C . LEU B 1 104 ? -17.047 8.367 -16.312 1 41.25 104 LEU B C 1
ATOM 1637 O O . LEU B 1 104 ? -17.828 9.172 -16.844 1 41.25 104 LEU B O 1
ATOM 1641 N N . GLY B 1 105 ? -15.883 8.273 -16.859 1 36.75 105 GLY B N 1
ATOM 1642 C CA . GLY B 1 105 ? -15.68 9.016 -18.094 1 36.75 105 GLY B CA 1
ATOM 1643 C C . GLY B 1 105 ? -16.484 8.477 -19.266 1 36.75 105 GLY B C 1
ATOM 1644 O O . GLY B 1 105 ? -16.453 9.047 -20.359 1 36.75 105 GLY B O 1
ATOM 1645 N N . LYS B 1 106 ? -16.703 7.195 -19.469 1 38.16 106 LYS B N 1
ATOM 1646 C CA . LYS B 1 106 ? -17.406 6.84 -20.703 1 38.16 106 LYS B CA 1
ATOM 1647 C C . LYS B 1 106 ? -18.859 7.328 -20.656 1 38.16 106 LYS B C 1
ATOM 1649 O O . LYS B 1 106 ? -19.625 7.086 -21.594 1 38.16 106 LYS B O 1
ATOM 1654 N N . ARG B 1 107 ? -19.469 7.48 -19.578 1 33.22 107 ARG B N 1
ATOM 1655 C CA . ARG B 1 107 ? -20.922 7.492 -19.797 1 33.22 107 ARG B CA 1
ATOM 1656 C C . ARG B 1 107 ? -21.359 8.789 -20.453 1 33.22 107 ARG B C 1
ATOM 1658 O O . ARG B 1 107 ? -22.469 8.883 -20.969 1 33.22 107 ARG B O 1
ATOM 1665 N N . LYS B 1 108 ? -20.781 9.828 -19.938 1 35.25 108 LYS B N 1
ATOM 1666 C CA . LYS B 1 108 ? -21.672 10.945 -20.25 1 35.25 108 LYS B CA 1
ATOM 1667 C C . LYS B 1 108 ? -21.578 11.336 -21.719 1 35.25 108 LYS B C 1
ATOM 1669 O O . LYS B 1 108 ? -21.047 12.406 -22.047 1 35.25 108 LYS B O 1
ATOM 1674 N N . SER B 1 109 ? -20.984 10.508 -22.516 1 33.06 109 SER B N 1
ATOM 1675 C CA . SER B 1 109 ? -21.188 11.047 -23.859 1 33.06 109 SER B CA 1
ATOM 1676 C C . SER B 1 109 ? -22.656 11.008 -24.266 1 33.06 109 SER B C 1
ATOM 1678 O O . SER B 1 109 ? -23.25 9.93 -24.344 1 33.06 109 SER B O 1
ATOM 1680 N N . GLY B 1 110 ? -23.453 11.852 -23.797 1 26.03 110 GLY B N 1
ATOM 1681 C CA . GLY B 1 110 ? -24.797 12.07 -24.281 1 26.03 110 GLY B CA 1
ATOM 1682 C C . GLY B 1 110 ? -24.938 11.906 -25.781 1 26.03 110 GLY B C 1
ATOM 1683 O O . GLY B 1 110 ? -24.125 12.414 -26.547 1 26.03 110 GLY B O 1
ATOM 1684 N N . ALA B 1 111 ? -25.938 11.109 -26.25 1 21.91 111 ALA B N 1
ATOM 1685 C CA . ALA B 1 111 ? -26.75 11.141 -27.469 1 21.91 111 ALA B CA 1
ATOM 1686 C C . ALA B 1 111 ? -27.453 12.484 -27.625 1 21.91 111 ALA B C 1
ATOM 1688 O O . ALA B 1 111 ? -27.906 13.07 -26.641 1 21.91 111 ALA B O 1
#